Protein AF-A0AA36MSN9-F1 (afdb_monomer_lite)

Structure (mmCIF, N/CA/C/O backbone):
data_AF-A0AA36MSN9-F1
#
_entry.id   AF-A0AA36MSN9-F1
#
loop_
_atom_site.group_PDB
_atom_site.id
_atom_site.type_symbol
_atom_site.label_atom_id
_atom_site.label_alt_id
_atom_site.label_comp_id
_atom_site.label_asym_id
_atom_site.label_entity_id
_atom_site.label_seq_id
_atom_site.pdbx_PDB_ins_code
_atom_site.Cartn_x
_atom_site.Cartn_y
_atom_site.Cartn_z
_atom_site.occupancy
_atom_site.B_iso_or_equiv
_atom_site.auth_seq_id
_atom_site.auth_comp_id
_atom_site.auth_asym_id
_atom_site.auth_atom_id
_atom_site.pdbx_PDB_model_num
ATOM 1 N N . MET A 1 1 ? 29.406 5.775 -4.239 1.00 57.75 1 MET A N 1
ATOM 2 C CA . MET A 1 1 ? 29.238 4.643 -3.299 1.00 57.75 1 MET A CA 1
ATOM 3 C C . MET A 1 1 ? 28.782 5.112 -1.924 1.00 57.75 1 MET A C 1
ATOM 5 O O . MET A 1 1 ? 27.709 4.708 -1.509 1.00 57.75 1 MET A O 1
ATOM 9 N N . GLU A 1 2 ? 29.519 5.996 -1.244 1.00 62.19 2 GLU A N 1
ATOM 10 C CA . GLU A 1 2 ? 29.178 6.455 0.118 1.00 62.19 2 GLU A CA 1
ATOM 11 C C . GLU A 1 2 ? 27.791 7.121 0.215 1.00 62.19 2 GLU A C 1
ATOM 13 O O . GLU A 1 2 ? 26.987 6.751 1.064 1.00 62.19 2 GLU A O 1
ATOM 18 N N . SER A 1 3 ? 27.444 7.980 -0.752 1.00 67.38 3 SER A N 1
ATOM 19 C CA . SER A 1 3 ? 26.105 8.587 -0.844 1.00 67.38 3 SER A CA 1
ATOM 20 C C . SER A 1 3 ? 24.971 7.587 -1.107 1.00 67.38 3 SER A C 1
ATOM 22 O O . SER A 1 3 ? 23.831 7.900 -0.791 1.00 67.38 3 SER A O 1
ATOM 24 N N . LEU A 1 4 ? 25.253 6.417 -1.698 1.00 75.00 4 LEU A N 1
ATOM 25 C CA . LEU A 1 4 ? 24.230 5.393 -1.937 1.00 75.00 4 LEU A CA 1
ATOM 26 C C . LEU A 1 4 ? 24.057 4.501 -0.710 1.00 75.00 4 LEU A C 1
ATOM 28 O O . LEU A 1 4 ? 22.940 4.135 -0.383 1.00 75.00 4 LEU A O 1
ATOM 32 N N . ARG A 1 5 ? 25.145 4.210 0.012 1.00 76.19 5 ARG A N 1
ATOM 33 C CA . ARG A 1 5 ? 25.093 3.435 1.255 1.00 76.19 5 ARG A CA 1
ATOM 34 C C . ARG A 1 5 ? 24.200 4.097 2.310 1.00 76.19 5 ARG A C 1
ATOM 36 O O . ARG A 1 5 ? 23.504 3.393 3.022 1.00 76.19 5 ARG A O 1
ATOM 43 N N . GLY A 1 6 ? 24.195 5.430 2.378 1.00 75.50 6 GLY A N 1
ATOM 44 C CA . GLY A 1 6 ? 23.276 6.183 3.241 1.00 75.50 6 GLY A CA 1
ATOM 45 C C . GLY A 1 6 ? 21.842 6.306 2.712 1.00 75.50 6 GLY A C 1
ATOM 46 O O . GLY A 1 6 ? 20.983 6.771 3.448 1.00 75.50 6 GLY A O 1
ATOM 47 N N . ALA A 1 7 ? 21.590 5.926 1.456 1.00 80.62 7 ALA A N 1
ATOM 48 C CA . ALA A 1 7 ? 20.267 5.961 0.832 1.00 80.62 7 ALA A CA 1
ATOM 49 C C . ALA A 1 7 ? 19.591 4.582 0.785 1.00 80.62 7 ALA A C 1
ATOM 51 O O . ALA A 1 7 ? 18.411 4.509 0.467 1.00 80.62 7 ALA A O 1
ATOM 52 N N . LEU A 1 8 ? 20.323 3.494 1.053 1.00 87.19 8 LEU A N 1
ATOM 53 C CA . LEU A 1 8 ? 19.718 2.170 1.156 1.00 87.19 8 LEU A CA 1
ATOM 54 C C . LEU A 1 8 ? 18.874 2.081 2.436 1.00 87.19 8 LEU A C 1
ATOM 56 O O . LEU A 1 8 ? 19.304 2.586 3.480 1.00 87.19 8 LEU A O 1
ATOM 60 N N . PRO A 1 9 ? 17.710 1.417 2.377 1.00 87.31 9 PRO A N 1
ATOM 61 C CA . PRO A 1 9 ? 16.885 1.202 3.551 1.00 87.31 9 PRO A CA 1
ATOM 62 C C . PRO A 1 9 ? 17.582 0.281 4.559 1.00 87.31 9 PRO A C 1
ATOM 64 O O . PRO A 1 9 ? 18.539 -0.434 4.243 1.00 87.31 9 PRO A O 1
ATOM 67 N N . ALA A 1 10 ? 17.072 0.267 5.793 1.00 87.00 10 ALA A N 1
ATOM 68 C CA . ALA A 1 10 ? 17.507 -0.710 6.784 1.00 87.00 10 ALA A CA 1
ATOM 69 C C . ALA A 1 10 ? 17.280 -2.144 6.251 1.00 87.00 10 ALA A C 1
ATOM 71 O O . ALA A 1 10 ? 16.245 -2.388 5.625 1.00 87.00 10 ALA A O 1
ATOM 72 N N . PRO A 1 11 ? 18.179 -3.115 6.517 1.00 86.25 11 PRO A N 1
ATOM 73 C CA . PRO A 1 11 ? 18.106 -4.447 5.903 1.00 86.25 11 PRO A CA 1
ATOM 74 C C . PRO A 1 11 ? 16.780 -5.194 6.117 1.00 86.25 11 PRO A C 1
ATOM 76 O O . PRO A 1 11 ? 16.406 -6.038 5.311 1.00 86.25 11 PRO A O 1
ATOM 79 N N . GLN A 1 12 ? 16.063 -4.897 7.203 1.00 87.44 12 GLN A N 1
ATOM 80 C CA . GLN A 1 12 ? 14.794 -5.542 7.537 1.00 87.44 12 GLN A CA 1
ATOM 81 C C . GLN A 1 12 ? 13.569 -4.863 6.911 1.00 87.44 12 GLN A C 1
ATOM 83 O O . GLN A 1 12 ? 12.499 -5.461 6.943 1.00 87.44 12 GLN A O 1
ATOM 88 N N . LEU A 1 13 ? 13.692 -3.665 6.330 1.00 89.19 13 LEU A N 1
ATOM 89 C CA . LEU A 1 13 ? 12.540 -2.900 5.845 1.00 89.19 13 LEU A CA 1
ATOM 90 C C . LEU A 1 13 ? 11.855 -3.578 4.653 1.00 89.19 13 LEU A C 1
ATOM 92 O O . LEU A 1 13 ? 10.690 -3.953 4.732 1.00 89.19 13 LEU A O 1
ATOM 96 N N . GLN A 1 14 ? 12.578 -3.818 3.560 1.00 94.50 14 GLN A N 1
ATOM 97 C CA . GLN A 1 14 ? 11.973 -4.403 2.360 1.00 94.50 14 GLN A CA 1
ATOM 98 C C . GLN A 1 14 ? 11.431 -5.836 2.553 1.00 94.50 14 GLN A C 1
ATOM 100 O O . GLN A 1 14 ? 10.387 -6.139 1.977 1.00 94.50 14 GLN A O 1
ATOM 105 N N . PRO A 1 15 ? 12.033 -6.722 3.379 1.00 94.31 15 PRO A N 1
ATOM 106 C CA . PRO A 1 15 ? 11.388 -7.978 3.771 1.00 94.31 15 PRO A CA 1
ATOM 107 C C . PRO A 1 15 ? 10.029 -7.788 4.464 1.00 94.31 15 PRO A C 1
ATOM 109 O O . PRO A 1 15 ? 9.102 -8.551 4.193 1.00 94.31 15 PRO A O 1
ATOM 112 N N . ARG A 1 16 ? 9.887 -6.766 5.323 1.00 92.44 16 ARG A N 1
ATOM 113 C CA . ARG A 1 16 ? 8.611 -6.423 5.977 1.00 92.44 16 ARG A CA 1
ATOM 114 C C . ARG A 1 16 ? 7.588 -5.931 4.965 1.00 92.44 16 ARG A C 1
ATOM 116 O O . ARG A 1 16 ? 6.491 -6.479 4.911 1.00 92.44 16 ARG A O 1
ATOM 123 N N . LEU A 1 17 ? 7.980 -4.976 4.120 1.00 94.56 17 LEU A N 1
ATOM 124 C CA . LEU A 1 17 ? 7.138 -4.455 3.042 1.00 94.56 17 LEU A CA 1
ATOM 125 C C . LEU A 1 17 ? 6.687 -5.581 2.100 1.00 94.56 17 LEU A C 1
ATOM 127 O O . LEU A 1 17 ? 5.514 -5.672 1.756 1.00 94.56 17 LEU A O 1
ATOM 131 N N . LEU A 1 18 ? 7.578 -6.507 1.737 1.00 97.06 18 LEU A N 1
ATOM 132 C CA . LEU A 1 18 ? 7.228 -7.635 0.873 1.00 97.06 18 LEU A CA 1
ATOM 133 C C . LEU A 1 18 ? 6.185 -8.565 1.512 1.00 97.06 18 LEU A C 1
ATOM 135 O O . LEU A 1 18 ? 5.246 -8.986 0.836 1.00 97.06 18 LEU A O 1
ATOM 139 N N . ALA A 1 19 ? 6.323 -8.860 2.808 1.00 95.38 19 ALA A N 1
ATOM 140 C CA . ALA A 1 19 ? 5.336 -9.641 3.552 1.00 95.38 19 ALA A CA 1
ATOM 141 C C . ALA A 1 19 ? 3.987 -8.903 3.666 1.00 95.38 19 ALA A C 1
ATOM 143 O O . ALA A 1 19 ? 2.936 -9.518 3.494 1.00 95.38 19 ALA A O 1
ATOM 144 N N . MET A 1 20 ? 4.004 -7.582 3.880 1.00 94.12 20 MET A N 1
ATOM 145 C CA . MET A 1 20 ? 2.792 -6.751 3.873 1.00 94.12 20 MET A CA 1
ATOM 146 C C . MET A 1 20 ? 2.106 -6.758 2.507 1.00 94.12 20 MET A C 1
ATOM 148 O O . MET A 1 20 ? 0.888 -6.878 2.442 1.00 94.12 20 MET A O 1
ATOM 152 N N . LEU A 1 21 ? 2.864 -6.671 1.412 1.00 97.00 21 LEU A N 1
ATOM 153 C CA . LEU A 1 21 ? 2.313 -6.709 0.058 1.00 97.00 21 LEU A CA 1
ATOM 154 C C . LEU A 1 21 ? 1.693 -8.074 -0.268 1.00 97.00 21 LEU A C 1
ATOM 156 O O . LEU A 1 21 ? 0.639 -8.121 -0.898 1.00 97.00 21 LEU A O 1
ATOM 160 N N . GLN A 1 22 ? 2.301 -9.172 0.194 1.00 97.12 22 GLN A N 1
ATOM 161 C CA . GLN A 1 22 ? 1.712 -10.512 0.092 1.00 97.12 22 GLN A CA 1
ATOM 162 C C . GLN A 1 22 ? 0.393 -10.602 0.868 1.00 97.12 22 GLN A C 1
ATOM 164 O O . GLN A 1 22 ? -0.590 -11.123 0.344 1.00 97.12 22 GLN A O 1
ATOM 169 N N . TRP A 1 23 ? 0.365 -10.077 2.098 1.00 95.12 23 TRP A N 1
ATOM 170 C CA . TRP A 1 23 ? -0.846 -9.989 2.913 1.00 95.12 23 TRP A CA 1
ATOM 171 C C . TRP A 1 23 ? -1.937 -9.175 2.215 1.00 95.12 23 TRP A C 1
ATOM 173 O O . TRP A 1 23 ? -3.047 -9.667 2.034 1.00 95.12 23 TRP A O 1
ATOM 183 N N . LEU A 1 24 ? -1.616 -7.967 1.753 1.00 95.56 24 LEU A N 1
ATOM 184 C CA . LEU A 1 24 ? -2.546 -7.092 1.042 1.00 95.56 24 LEU A CA 1
ATOM 185 C C . LEU A 1 24 ? -3.103 -7.763 -0.220 1.00 95.56 24 LEU A C 1
ATOM 187 O O . LEU A 1 24 ? -4.321 -7.824 -0.364 1.00 95.56 24 LEU A O 1
ATOM 191 N N . ASP A 1 25 ? -2.258 -8.327 -1.092 1.00 96.69 25 ASP A N 1
ATOM 192 C CA . ASP A 1 25 ? -2.731 -9.029 -2.299 1.00 96.69 25 ASP A CA 1
ATOM 193 C C . ASP A 1 25 ? -3.653 -10.190 -1.925 1.00 96.69 25 ASP A C 1
ATOM 195 O O . ASP A 1 25 ? -4.753 -10.291 -2.466 1.00 96.69 25 ASP A O 1
ATOM 199 N N . HIS A 1 26 ? -3.276 -11.015 -0.943 1.00 96.06 26 HIS A N 1
ATOM 200 C CA . HIS A 1 26 ? -4.094 -12.145 -0.506 1.00 96.06 26 HIS A CA 1
ATOM 201 C C . HIS A 1 26 ? -5.476 -11.708 0.012 1.00 96.06 26 HIS A C 1
ATOM 203 O O . HIS A 1 26 ? -6.504 -12.219 -0.440 1.00 96.06 26 HIS A O 1
ATOM 209 N N . ARG A 1 27 ? -5.516 -10.737 0.934 1.00 95.56 27 ARG A N 1
ATOM 210 C CA . ARG A 1 27 ? -6.756 -10.291 1.588 1.00 95.56 27 ARG A CA 1
ATOM 211 C C . ARG A 1 27 ? -7.656 -9.503 0.640 1.00 95.56 27 ARG A C 1
ATOM 213 O O . ARG A 1 27 ? -8.853 -9.778 0.573 1.00 95.56 27 ARG A O 1
ATOM 220 N N . LEU A 1 28 ? -7.097 -8.560 -0.120 1.00 96.69 28 LEU A N 1
ATOM 221 C CA . LEU A 1 28 ? -7.874 -7.704 -1.018 1.00 96.69 28 LEU A CA 1
ATOM 222 C C . LEU A 1 28 ? -8.414 -8.491 -2.216 1.00 96.69 28 LEU A C 1
ATOM 224 O O . LEU A 1 28 ? -9.595 -8.368 -2.539 1.00 96.69 28 LEU A O 1
ATOM 228 N N . THR A 1 29 ? -7.609 -9.359 -2.840 1.00 95.44 29 THR A N 1
ATOM 229 C CA . THR A 1 29 ? -8.107 -10.192 -3.951 1.00 95.44 29 THR A CA 1
ATOM 230 C C . THR A 1 29 ? -9.150 -11.203 -3.479 1.00 95.44 29 THR A C 1
ATOM 232 O O . THR A 1 29 ? -10.176 -11.365 -4.144 1.00 95.44 29 THR A O 1
ATOM 235 N N . GLY A 1 30 ? -8.949 -11.822 -2.309 1.00 96.50 30 GLY A N 1
ATOM 236 C CA . GLY A 1 30 ? -9.923 -12.724 -1.690 1.00 96.50 30 GLY A CA 1
ATOM 237 C C . GLY A 1 30 ? -11.253 -12.035 -1.378 1.00 96.50 30 GLY A C 1
ATOM 238 O O . GLY A 1 30 ? -12.317 -12.621 -1.575 1.00 96.50 30 GLY A O 1
ATOM 239 N N . ALA A 1 31 ? -11.202 -10.764 -0.978 1.00 97.12 31 ALA A N 1
ATOM 240 C CA . ALA A 1 31 ? -12.376 -9.930 -0.769 1.00 97.12 31 ALA A CA 1
ATOM 241 C C . ALA A 1 31 ? -12.908 -9.281 -2.054 1.00 97.12 31 ALA A C 1
ATOM 243 O O . ALA A 1 31 ? -13.874 -8.535 -1.980 1.00 97.12 31 ALA A O 1
ATOM 244 N N . GLN A 1 32 ? -12.341 -9.538 -3.237 1.00 96.88 32 GLN A N 1
ATOM 245 C CA . GLN A 1 32 ? -12.732 -8.870 -4.488 1.00 96.88 32 GLN A CA 1
ATOM 246 C C . GLN A 1 32 ? -12.693 -7.335 -4.371 1.00 96.88 32 GLN A C 1
ATOM 248 O O . GLN A 1 32 ? -13.645 -6.652 -4.748 1.00 96.88 32 GLN A O 1
ATOM 253 N N . VAL A 1 33 ? -11.632 -6.811 -3.767 1.00 97.12 33 VAL A N 1
ATOM 254 C CA . VAL A 1 33 ? -11.318 -5.384 -3.707 1.00 97.12 33 VAL A CA 1
ATOM 255 C C . VAL A 1 33 ? -10.365 -5.059 -4.850 1.00 97.12 33 VAL A C 1
ATOM 257 O O . VAL A 1 33 ? -9.340 -5.725 -5.021 1.00 97.12 33 VAL A O 1
ATOM 260 N N . THR A 1 34 ? -10.701 -4.047 -5.650 1.00 96.00 34 THR A N 1
ATOM 261 C CA . THR A 1 34 ? -9.872 -3.665 -6.799 1.00 96.00 34 THR A CA 1
ATOM 262 C C . THR A 1 34 ? -8.800 -2.669 -6.374 1.00 96.00 34 THR A C 1
ATOM 264 O O . THR A 1 34 ? -9.108 -1.558 -5.946 1.00 96.00 34 THR A O 1
ATOM 267 N N . TYR A 1 35 ? -7.536 -3.049 -6.550 1.00 97.94 35 TYR A N 1
ATOM 268 C CA . TYR A 1 35 ? -6.380 -2.201 -6.269 1.00 97.94 35 TYR A CA 1
ATOM 269 C C . TYR A 1 35 ? -5.258 -2.450 -7.287 1.00 97.94 35 TYR A C 1
ATOM 271 O O . TYR A 1 35 ? -5.264 -3.466 -7.992 1.00 97.94 35 TYR A O 1
ATOM 279 N N . TRP A 1 36 ? -4.294 -1.536 -7.377 1.00 98.50 36 TRP A N 1
ATOM 280 C CA . TRP A 1 36 ? -3.070 -1.714 -8.165 1.00 98.50 36 TRP A CA 1
ATOM 281 C C . TRP A 1 36 ? -1.887 -0.997 -7.522 1.00 98.50 36 TRP A C 1
ATOM 283 O O . TRP A 1 36 ? -2.069 -0.023 -6.797 1.00 98.50 36 TRP A O 1
ATOM 293 N N . VAL A 1 37 ? -0.667 -1.470 -7.783 1.00 98.50 37 VAL A N 1
ATOM 294 C CA . VAL A 1 37 ? 0.540 -0.753 -7.341 1.00 98.50 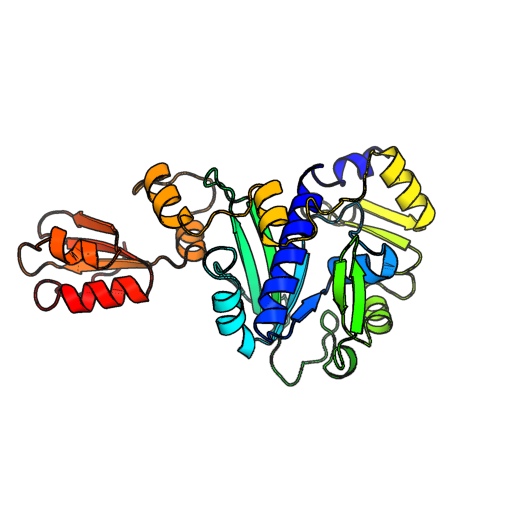37 VAL A CA 1
ATOM 295 C C . VAL A 1 37 ? 0.760 0.494 -8.201 1.00 98.50 37 VAL A C 1
ATOM 297 O O . VAL A 1 37 ? 0.514 0.470 -9.414 1.00 98.50 37 VAL A O 1
ATOM 300 N N . THR A 1 38 ? 1.247 1.572 -7.590 1.00 97.50 38 THR A N 1
ATOM 301 C CA . THR A 1 38 ? 1.523 2.853 -8.263 1.00 97.50 38 THR A CA 1
ATOM 302 C C . THR A 1 38 ? 2.909 3.389 -7.882 1.00 97.50 38 THR A C 1
ATOM 304 O O . THR A 1 38 ? 3.700 2.666 -7.276 1.00 97.50 38 THR A O 1
ATOM 307 N N . GLY A 1 39 ? 3.258 4.602 -8.317 1.00 94.44 39 GLY A N 1
ATOM 308 C CA . GLY A 1 39 ? 4.462 5.304 -7.855 1.00 94.44 39 GLY A CA 1
ATOM 309 C C . GLY A 1 39 ? 5.776 4.516 -7.989 1.00 94.44 39 GLY A C 1
ATOM 310 O O . GLY A 1 39 ? 6.052 3.889 -9.024 1.00 94.44 39 GLY A O 1
ATOM 311 N N . GLY A 1 40 ? 6.594 4.559 -6.929 1.00 95.19 40 GLY A N 1
ATOM 312 C CA . GLY A 1 40 ? 7.884 3.860 -6.856 1.00 95.19 40 GLY A CA 1
ATOM 313 C C . GLY A 1 40 ? 7.726 2.341 -6.912 1.00 95.19 40 GLY A C 1
ATOM 314 O O . GLY A 1 40 ? 8.469 1.657 -7.625 1.00 95.19 40 GLY A O 1
ATOM 315 N N . THR A 1 41 ? 6.655 1.828 -6.303 1.00 98.00 41 THR A N 1
ATOM 316 C CA . THR A 1 41 ? 6.328 0.396 -6.292 1.00 98.00 41 THR A CA 1
ATOM 317 C C . THR A 1 41 ? 6.042 -0.140 -7.702 1.00 98.00 41 THR A C 1
ATOM 319 O O . THR A 1 41 ? 6.570 -1.186 -8.095 1.00 98.00 41 THR A O 1
ATOM 322 N N . LEU A 1 42 ? 5.269 0.587 -8.520 1.00 98.50 42 LEU A N 1
ATOM 323 C CA . LEU A 1 42 ? 5.001 0.225 -9.921 1.00 98.50 42 LEU A CA 1
ATOM 324 C C . LEU A 1 42 ? 6.267 0.289 -10.784 1.00 98.50 42 LEU A C 1
ATOM 326 O O . LEU A 1 42 ? 6.508 -0.594 -11.617 1.00 98.50 42 LEU A O 1
ATOM 330 N N . LEU A 1 43 ? 7.087 1.324 -10.583 1.00 97.88 43 LEU A N 1
ATOM 331 C CA . LEU A 1 43 ? 8.385 1.452 -11.242 1.00 97.88 43 LEU A CA 1
ATOM 332 C C . LEU A 1 43 ? 9.291 0.258 -10.903 1.00 97.88 43 LEU A C 1
ATOM 334 O O . LEU A 1 43 ? 9.921 -0.315 -11.797 1.00 97.88 43 LEU A O 1
ATOM 338 N N . GLY A 1 44 ? 9.322 -0.139 -9.630 1.00 98.00 44 GLY A N 1
ATOM 339 C CA . GLY A 1 44 ? 9.979 -1.343 -9.138 1.00 98.00 44 GLY A CA 1
ATOM 340 C C . GLY A 1 44 ? 9.511 -2.601 -9.870 1.00 98.00 44 GLY A C 1
ATOM 341 O O . GLY A 1 44 ? 10.318 -3.293 -10.504 1.00 98.00 44 GLY A O 1
ATOM 342 N N . ALA A 1 45 ? 8.200 -2.850 -9.869 1.00 98.38 45 ALA A N 1
ATOM 343 C CA . ALA A 1 45 ? 7.589 -4.012 -10.513 1.00 98.38 45 ALA A CA 1
ATOM 344 C C . ALA A 1 45 ? 8.020 -4.165 -11.981 1.00 98.38 45 ALA A C 1
ATOM 346 O O . ALA A 1 45 ? 8.435 -5.243 -12.411 1.00 98.38 45 ALA A O 1
ATOM 347 N N . LEU A 1 46 ? 7.971 -3.080 -12.762 1.00 98.25 46 LEU A N 1
ATOM 348 C CA . LEU A 1 46 ? 8.261 -3.146 -14.196 1.00 98.25 46 LEU A CA 1
ATOM 349 C C . LEU A 1 46 ? 9.751 -3.117 -14.547 1.00 98.25 46 LEU A C 1
ATOM 351 O O . LEU A 1 46 ? 10.131 -3.692 -15.571 1.00 98.25 46 LEU A O 1
ATOM 355 N N . ARG A 1 47 ? 10.592 -2.456 -13.745 1.00 97.69 47 ARG A N 1
ATOM 356 C CA . ARG A 1 47 ? 12.024 -2.289 -14.048 1.00 97.69 47 ARG A CA 1
ATOM 357 C C . ARG A 1 47 ? 12.909 -3.312 -13.351 1.00 97.69 47 ARG A C 1
ATOM 359 O O . ARG A 1 47 ? 13.804 -3.871 -13.976 1.00 97.69 47 ARG A O 1
ATOM 366 N N . HIS A 1 48 ? 12.666 -3.543 -12.067 1.00 97.44 48 HIS A N 1
ATOM 367 C CA . HIS A 1 48 ? 13.506 -4.377 -11.204 1.00 97.44 48 HIS A CA 1
ATOM 368 C C . HIS A 1 48 ? 12.911 -5.763 -10.963 1.00 97.44 48 HIS A C 1
ATOM 370 O O . HIS A 1 48 ? 13.617 -6.647 -10.486 1.00 97.44 48 HIS A O 1
ATOM 376 N N . ARG A 1 49 ? 11.633 -5.969 -11.324 1.00 97.88 49 ARG A N 1
ATOM 377 C CA . ARG A 1 49 ? 10.844 -7.151 -10.934 1.00 97.88 49 ARG A CA 1
ATOM 378 C C . ARG A 1 49 ? 10.808 -7.308 -9.411 1.00 97.88 49 ARG A C 1
ATOM 380 O O . ARG A 1 49 ? 10.924 -8.419 -8.902 1.00 97.88 49 ARG A O 1
ATOM 387 N N . GLY A 1 50 ? 10.700 -6.192 -8.694 1.00 97.81 50 GLY A N 1
ATOM 388 C CA . GLY A 1 50 ? 10.828 -6.081 -7.240 1.00 97.81 50 GLY A CA 1
ATOM 389 C C . GLY A 1 50 ? 11.055 -4.626 -6.828 1.00 97.81 50 GLY A C 1
ATOM 390 O O . GLY A 1 50 ? 10.863 -3.733 -7.648 1.00 97.81 50 GLY A O 1
ATOM 391 N N . PHE A 1 51 ? 11.488 -4.366 -5.600 1.00 97.62 51 PHE A N 1
ATOM 392 C CA . PHE A 1 51 ? 11.776 -3.007 -5.143 1.00 97.62 51 PHE A CA 1
ATOM 393 C C . PHE A 1 51 ? 12.872 -2.326 -5.964 1.00 97.62 51 PHE A C 1
ATOM 395 O O . PHE A 1 51 ? 13.816 -2.958 -6.457 1.00 97.62 51 PHE A O 1
ATOM 402 N N . VAL A 1 52 ? 12.792 -0.997 -6.039 1.00 95.94 52 VAL A N 1
ATOM 403 C CA . VAL A 1 52 ? 13.989 -0.202 -6.300 1.00 95.94 52 VAL A CA 1
ATOM 404 C C . VAL A 1 52 ? 14.929 -0.381 -5.089 1.00 95.94 52 VAL A C 1
ATOM 406 O O . VAL A 1 52 ? 14.476 -0.319 -3.954 1.00 95.94 52 VAL A O 1
ATOM 409 N N . PRO A 1 53 ? 16.244 -0.597 -5.253 1.00 95.25 53 PRO A N 1
ATOM 410 C CA . PRO A 1 53 ? 17.125 -0.851 -4.111 1.00 95.25 53 PRO A CA 1
ATOM 411 C C . PRO A 1 53 ? 17.133 0.211 -3.001 1.00 95.25 53 PRO A C 1
ATOM 413 O O . PRO A 1 53 ? 17.526 -0.093 -1.883 1.00 95.25 53 PRO A O 1
ATOM 416 N N . HIS A 1 54 ? 16.742 1.451 -3.307 1.00 91.94 54 HIS A N 1
ATOM 417 C CA . HIS A 1 54 ? 16.626 2.538 -2.331 1.00 91.94 54 HIS A CA 1
ATOM 418 C C . HIS A 1 54 ? 15.174 2.861 -1.926 1.00 91.94 54 HIS A C 1
ATOM 420 O O . HIS A 1 54 ? 14.977 3.845 -1.226 1.00 91.94 54 HIS A O 1
ATOM 426 N N . ASP A 1 55 ? 14.184 2.083 -2.384 1.00 92.62 55 ASP A N 1
ATOM 427 C CA . ASP A 1 55 ? 12.772 2.249 -1.998 1.00 92.62 55 ASP A CA 1
ATOM 428 C C . ASP A 1 55 ? 12.585 1.892 -0.523 1.00 92.62 55 ASP A C 1
ATOM 430 O O . ASP A 1 55 ? 13.124 0.874 -0.060 1.00 92.62 55 ASP A O 1
ATOM 434 N N . ASP A 1 56 ? 11.808 2.706 0.186 1.00 89.88 56 ASP A N 1
ATOM 435 C CA . ASP A 1 56 ? 11.539 2.577 1.618 1.00 89.88 56 ASP A CA 1
ATOM 436 C C . ASP A 1 56 ? 10.046 2.474 1.977 1.00 89.88 56 ASP A C 1
ATOM 438 O O . ASP A 1 56 ? 9.719 2.340 3.155 1.00 89.88 56 ASP A O 1
ATOM 442 N N . ASP A 1 57 ? 9.149 2.450 0.991 1.00 90.38 57 ASP A N 1
ATOM 443 C CA . ASP A 1 57 ? 7.701 2.379 1.183 1.00 90.38 57 ASP A CA 1
ATOM 444 C C . ASP A 1 57 ? 6.990 1.495 0.134 1.00 90.38 57 ASP A C 1
ATOM 446 O O . ASP A 1 57 ? 7.605 0.769 -0.657 1.00 90.38 57 ASP A O 1
ATOM 450 N N . LEU A 1 58 ? 5.657 1.476 0.211 1.00 95.19 58 LEU A N 1
ATOM 451 C CA . LEU A 1 58 ? 4.766 0.845 -0.754 1.00 95.19 58 LEU A CA 1
ATOM 452 C C . LEU A 1 58 ? 3.641 1.811 -1.106 1.00 95.19 58 LEU A C 1
ATOM 454 O O . LEU A 1 58 ? 2.978 2.322 -0.205 1.00 95.19 58 LEU A O 1
ATOM 458 N N . ASP A 1 59 ? 3.371 1.950 -2.400 1.00 96.12 59 ASP A N 1
ATOM 459 C CA . ASP A 1 59 ? 2.314 2.797 -2.943 1.00 96.12 59 ASP A CA 1
ATOM 460 C C . ASP A 1 59 ? 1.256 1.958 -3.665 1.00 96.12 59 ASP A C 1
ATOM 462 O O . ASP A 1 59 ? 1.553 1.226 -4.621 1.00 96.12 59 ASP A O 1
ATOM 466 N N . LEU A 1 60 ? -0.004 2.126 -3.274 1.00 97.50 60 LEU A N 1
ATOM 467 C CA . LEU A 1 60 ? -1.158 1.497 -3.909 1.00 97.50 60 LEU A CA 1
ATOM 468 C C . LEU A 1 60 ? -2.202 2.541 -4.309 1.00 97.50 60 LEU A C 1
ATOM 470 O O . LEU A 1 60 ? -2.412 3.538 -3.630 1.00 97.50 60 LEU A O 1
ATOM 474 N N . GLU A 1 61 ? -2.937 2.271 -5.376 1.00 97.75 61 GLU A N 1
ATOM 475 C CA . GLU A 1 61 ? -4.213 2.923 -5.653 1.00 97.75 61 GLU A CA 1
ATOM 476 C C . GLU A 1 61 ? -5.355 1.944 -5.375 1.00 97.75 61 GLU A C 1
ATOM 478 O O . GLU A 1 61 ? -5.270 0.753 -5.689 1.00 97.75 61 GLU A O 1
ATOM 483 N N . LEU A 1 62 ? -6.432 2.464 -4.793 1.00 96.25 62 LEU A N 1
ATOM 484 C CA . LEU A 1 62 ? -7.638 1.730 -4.421 1.00 96.25 62 LEU A CA 1
ATOM 485 C C . LEU A 1 62 ? -8.857 2.500 -4.931 1.00 96.25 62 LEU A C 1
ATOM 487 O O . LEU A 1 62 ? -8.873 3.730 -4.878 1.00 96.25 62 LEU A O 1
ATOM 491 N N . LEU A 1 63 ? -9.909 1.809 -5.374 1.00 96.75 63 LEU A N 1
ATOM 492 C CA . LEU A 1 63 ? -11.187 2.485 -5.599 1.00 96.75 63 LEU A CA 1
ATOM 493 C C . LEU A 1 63 ? -11.742 3.013 -4.268 1.00 96.75 63 LEU A C 1
ATOM 495 O O . LEU A 1 63 ? -11.827 2.273 -3.291 1.00 96.75 63 LEU A O 1
ATOM 499 N N . ALA A 1 64 ? -12.136 4.287 -4.228 1.00 94.31 64 ALA A N 1
ATOM 500 C CA . ALA A 1 64 ? -12.605 4.933 -2.998 1.00 94.31 64 ALA A CA 1
ATOM 501 C C . ALA A 1 64 ? -13.823 4.212 -2.385 1.00 94.31 64 ALA A C 1
ATOM 503 O O . ALA A 1 64 ? -13.919 4.073 -1.167 1.00 94.31 64 ALA A O 1
ATOM 504 N N . GLU A 1 65 ? -14.715 3.694 -3.235 1.00 94.75 65 GLU A N 1
ATOM 505 C CA . GLU A 1 65 ? -15.891 2.911 -2.831 1.00 94.75 65 GLU A CA 1
ATOM 506 C C . GLU A 1 65 ? -15.543 1.569 -2.163 1.00 94.75 65 GLU A C 1
ATOM 508 O O . GLU A 1 65 ? -16.324 1.067 -1.356 1.00 94.75 65 GLU A O 1
ATOM 513 N N . ASP A 1 66 ? -14.360 1.013 -2.447 1.00 95.69 66 ASP A N 1
ATOM 514 C CA . ASP A 1 66 ? -13.895 -0.262 -1.899 1.00 95.69 66 ASP A CA 1
ATOM 515 C C . ASP A 1 66 ? -13.154 -0.098 -0.559 1.00 95.69 66 ASP A C 1
ATOM 517 O O . ASP A 1 66 ? -12.843 -1.103 0.082 1.00 95.69 66 ASP A O 1
ATOM 521 N N . LEU A 1 67 ? -12.883 1.129 -0.089 1.00 92.50 67 LEU A N 1
ATOM 522 C CA . LEU A 1 67 ? -12.156 1.358 1.168 1.00 92.50 67 LEU A CA 1
ATOM 523 C C . LEU A 1 67 ? -12.780 0.632 2.376 1.00 92.50 67 LEU A C 1
ATOM 525 O O . LEU A 1 67 ? -12.038 -0.076 3.060 1.00 92.50 67 LEU A O 1
ATOM 529 N N . PRO A 1 68 ? -14.104 0.702 2.632 1.00 90.62 68 PRO A N 1
ATOM 530 C CA . PRO A 1 68 ? -14.699 -0.017 3.761 1.00 90.62 68 PRO A CA 1
ATOM 531 C C . PRO A 1 68 ? -14.494 -1.535 3.662 1.00 90.62 68 PRO A C 1
ATOM 533 O O . PRO A 1 68 ? -14.193 -2.199 4.652 1.00 90.62 68 PRO A O 1
ATOM 536 N N . LYS A 1 69 ? -14.591 -2.078 2.444 1.00 93.75 69 LYS A N 1
ATOM 537 C CA . LYS A 1 69 ? -14.395 -3.501 2.154 1.00 93.75 69 LYS A CA 1
ATOM 538 C C . LYS A 1 69 ? -12.933 -3.916 2.322 1.00 93.75 69 LYS A C 1
ATOM 540 O O . LYS A 1 69 ? -12.656 -5.004 2.818 1.00 93.75 69 LYS A O 1
ATOM 545 N N . ALA A 1 70 ? -11.996 -3.044 1.950 1.00 93.75 70 ALA A N 1
ATOM 546 C CA . ALA A 1 70 ? -10.569 -3.235 2.178 1.00 93.75 70 ALA A CA 1
ATOM 547 C C . ALA A 1 70 ? -10.253 -3.286 3.679 1.00 93.75 70 ALA A C 1
ATOM 549 O O . ALA A 1 70 ? -9.573 -4.207 4.127 1.00 93.75 70 ALA A O 1
ATOM 550 N N . GLN A 1 71 ? -10.796 -2.352 4.465 1.00 87.88 71 GLN A N 1
ATOM 551 C CA . GLN A 1 71 ? -10.625 -2.337 5.920 1.00 87.88 71 GLN A CA 1
ATOM 552 C C . GLN A 1 71 ? -11.189 -3.605 6.571 1.00 87.88 71 GLN A C 1
ATOM 554 O O . GLN A 1 71 ? -10.517 -4.217 7.398 1.00 87.88 71 GLN A O 1
ATOM 559 N N . GLU A 1 72 ? -12.384 -4.041 6.165 1.00 87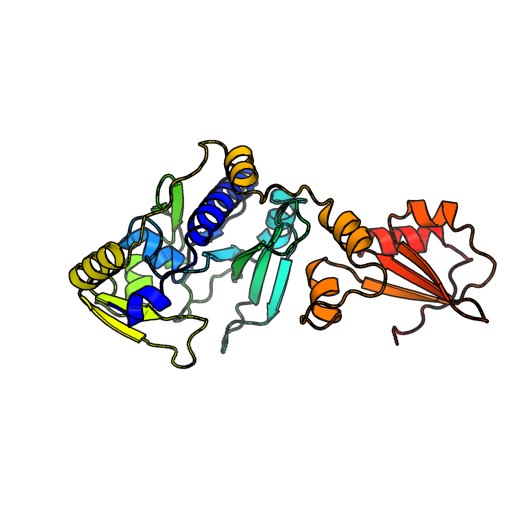.75 72 GLU A N 1
ATOM 560 C CA . GLU A 1 72 ? -12.977 -5.297 6.639 1.00 87.75 72 GLU A CA 1
ATOM 561 C C . GLU A 1 72 ? -12.101 -6.509 6.283 1.00 87.75 72 GLU A C 1
ATOM 563 O O . GLU A 1 72 ? -11.831 -7.359 7.134 1.00 87.75 72 GLU A O 1
ATOM 568 N N . ALA A 1 73 ? -11.608 -6.571 5.044 1.00 91.25 73 ALA A N 1
ATOM 569 C CA . ALA A 1 73 ? -10.778 -7.669 4.562 1.00 91.25 73 ALA A CA 1
ATOM 570 C C . ALA A 1 73 ? -9.439 -7.766 5.303 1.00 91.25 73 ALA A C 1
ATOM 572 O O . ALA A 1 73 ? -9.001 -8.872 5.636 1.00 91.25 73 ALA A O 1
ATOM 573 N N . LEU A 1 74 ? -8.790 -6.631 5.565 1.00 88.38 74 LEU A N 1
ATOM 574 C CA . LEU A 1 74 ? -7.545 -6.562 6.332 1.00 88.38 74 LEU A CA 1
ATOM 575 C C . LEU A 1 74 ? -7.791 -6.885 7.812 1.00 88.38 74 LEU A C 1
ATOM 577 O O . LEU A 1 74 ? -6.992 -7.576 8.447 1.00 88.38 74 LEU A O 1
ATOM 581 N N . GLY A 1 75 ? -8.955 -6.500 8.335 1.00 80.31 75 GLY A N 1
ATOM 582 C CA . GLY A 1 75 ? -9.357 -6.781 9.705 1.00 80.31 75 GLY A CA 1
ATOM 583 C C . GLY A 1 75 ? -8.367 -6.194 10.709 1.00 80.31 75 GLY A C 1
ATOM 584 O O . GLY A 1 75 ? -7.697 -5.200 10.452 1.00 80.31 75 GLY A O 1
ATOM 585 N N . ALA A 1 76 ? -8.226 -6.835 11.864 1.00 68.62 76 ALA A N 1
ATOM 586 C CA . ALA A 1 76 ? -7.340 -6.381 12.937 1.00 68.62 76 ALA A CA 1
ATOM 587 C C . ALA A 1 76 ? -5.893 -6.046 12.501 1.00 68.62 76 ALA A C 1
ATOM 589 O O . ALA A 1 76 ? -5.227 -5.234 13.140 1.00 68.62 76 ALA A O 1
ATOM 590 N N . VAL A 1 77 ? -5.421 -6.656 11.411 1.00 70.50 77 VAL A N 1
ATOM 591 C CA . VAL A 1 77 ? -4.099 -6.451 10.824 1.00 70.50 77 VAL A CA 1
ATOM 592 C C . VAL A 1 77 ? -4.236 -5.583 9.572 1.00 70.50 77 VAL A C 1
ATOM 594 O O . VAL A 1 77 ? -4.560 -6.071 8.492 1.00 70.50 77 VAL A O 1
ATOM 597 N N . GLY A 1 78 ? -3.969 -4.284 9.701 1.00 64.19 78 GLY A N 1
ATOM 598 C CA . GLY A 1 78 ? -4.020 -3.358 8.567 1.00 64.19 78 GLY A CA 1
ATOM 599 C C . GLY A 1 78 ? -5.344 -2.612 8.374 1.00 64.19 78 GLY A C 1
ATOM 600 O O . GLY A 1 78 ? -5.394 -1.770 7.487 1.00 64.19 78 GLY A O 1
ATOM 601 N N . ALA A 1 79 ? -6.395 -2.833 9.182 1.00 61.34 79 ALA A N 1
ATOM 602 C CA . ALA A 1 79 ? -7.627 -2.023 9.093 1.00 61.34 79 ALA A CA 1
ATOM 603 C C . ALA A 1 79 ? -7.448 -0.561 9.519 1.00 61.34 79 ALA A C 1
ATOM 605 O O . ALA A 1 79 ? -8.261 0.286 9.133 1.00 61.34 79 ALA A O 1
ATOM 606 N N . SER A 1 80 ? -6.423 -0.261 10.326 1.00 65.12 80 SER A N 1
ATOM 607 C CA . SER A 1 80 ? -6.110 1.107 10.733 1.00 65.12 80 SER A CA 1
ATOM 608 C C . SER A 1 80 ? -5.774 1.931 9.497 1.00 65.12 80 SER A C 1
ATOM 610 O O . SER A 1 80 ? -4.709 1.766 8.901 1.00 65.12 80 SER A O 1
ATOM 612 N N . TRP A 1 81 ? -6.713 2.799 9.133 1.00 71.06 81 TRP A N 1
ATOM 613 C CA . TRP A 1 81 ? -6.625 3.757 8.044 1.00 71.06 81 TRP A CA 1
ATOM 614 C C . TRP A 1 81 ? -6.452 5.157 8.621 1.00 71.06 81 TRP A C 1
ATOM 616 O O . TRP A 1 81 ? -7.215 5.547 9.504 1.00 71.06 81 TRP A O 1
ATOM 626 N N . ARG A 1 82 ? -5.515 5.941 8.084 1.00 69.88 82 ARG A N 1
ATOM 627 C CA . ARG A 1 82 ? -5.464 7.391 8.329 1.00 69.88 82 ARG A CA 1
ATOM 628 C C . ARG A 1 82 ? -5.504 8.141 7.016 1.00 69.88 82 ARG A C 1
ATOM 630 O O . ARG A 1 82 ? -4.616 7.947 6.192 1.00 69.88 82 ARG A O 1
ATOM 637 N N . GLY A 1 83 ? -6.481 9.029 6.860 1.00 73.44 83 GLY A N 1
ATOM 638 C CA . GLY A 1 83 ? -6.488 10.009 5.779 1.00 73.44 83 GLY A CA 1
ATOM 639 C C . GLY A 1 83 ? -5.436 11.090 6.028 1.00 73.44 83 GLY A C 1
ATOM 640 O O . GLY A 1 83 ? -5.350 11.641 7.118 1.00 73.44 83 GLY A O 1
ATOM 641 N N . LEU A 1 84 ? -4.640 11.401 5.014 1.00 76.19 84 LEU A N 1
ATOM 642 C CA . LEU A 1 84 ? -3.568 12.402 5.044 1.00 76.19 84 LEU A CA 1
ATOM 643 C C . LEU A 1 84 ? -3.914 13.636 4.194 1.00 76.19 84 LEU A C 1
ATOM 645 O O . LEU A 1 84 ? -3.036 14.396 3.785 1.00 76.19 84 LEU A O 1
ATOM 649 N N . GLY A 1 85 ? -5.203 13.831 3.911 1.00 83.06 85 GLY A N 1
ATOM 650 C CA . GLY A 1 85 ? -5.700 14.876 3.023 1.00 83.06 85 GLY A CA 1
ATOM 651 C C . GLY A 1 85 ? -5.665 14.453 1.556 1.00 83.06 85 GLY A C 1
ATOM 652 O O . GLY A 1 85 ? -5.877 13.287 1.231 1.00 83.06 85 GLY A O 1
ATOM 653 N N . CYS A 1 86 ? -5.441 15.417 0.665 1.00 88.25 86 CYS A N 1
ATOM 654 C CA . CYS A 1 86 ? -5.392 15.183 -0.777 1.00 88.25 86 CYS A CA 1
ATOM 655 C C . CYS A 1 86 ? -3.967 15.321 -1.309 1.00 88.25 86 CYS A C 1
ATOM 657 O O . CYS A 1 86 ? -3.193 16.163 -0.840 1.00 88.25 86 CYS A O 1
ATOM 659 N N . TRP A 1 87 ? -3.638 14.540 -2.337 1.00 85.69 87 TRP A N 1
ATOM 660 C CA . TRP A 1 87 ? -2.399 14.718 -3.076 1.00 85.69 87 TRP A CA 1
ATOM 661 C C . TRP A 1 87 ? -2.328 16.133 -3.657 1.00 85.69 87 TRP A C 1
ATOM 663 O O . TRP A 1 87 ? -3.308 16.658 -4.193 1.00 85.69 87 TRP A O 1
ATOM 673 N N . THR A 1 88 ? -1.162 16.765 -3.524 1.00 85.25 88 THR A N 1
ATOM 674 C CA . THR A 1 88 ? -0.998 18.208 -3.741 1.00 85.25 88 THR A CA 1
ATOM 675 C C . THR A 1 88 ? -1.486 18.632 -5.126 1.00 85.25 88 THR A C 1
ATOM 677 O O . THR A 1 88 ? -0.997 18.145 -6.141 1.00 85.25 88 THR A O 1
ATOM 680 N N . GLY A 1 89 ? -2.423 19.584 -5.161 1.00 86.00 89 GLY A N 1
ATOM 681 C CA . GLY A 1 89 ? -2.982 20.115 -6.408 1.00 86.00 89 GLY A CA 1
ATOM 682 C C . GLY A 1 89 ? -4.042 19.225 -7.064 1.00 86.00 89 GLY A C 1
ATOM 683 O O . GLY A 1 89 ? -4.403 19.478 -8.211 1.00 86.00 89 GLY A O 1
ATOM 684 N N . THR A 1 90 ? -4.543 18.207 -6.360 1.00 89.19 90 THR A N 1
ATOM 685 C CA . THR A 1 90 ? -5.565 17.274 -6.854 1.00 89.19 90 THR A CA 1
ATOM 686 C C . THR A 1 90 ? -6.635 17.013 -5.789 1.00 89.19 90 THR A C 1
ATOM 688 O O . THR A 1 90 ? -6.456 17.368 -4.627 1.00 89.19 90 THR A O 1
ATOM 691 N N . GLU A 1 91 ? -7.727 16.357 -6.183 1.00 90.56 91 GLU A N 1
ATOM 692 C CA . GLU A 1 91 ? -8.780 15.866 -5.275 1.00 90.56 91 GLU A CA 1
ATOM 693 C C . GLU A 1 91 ? -8.565 14.396 -4.869 1.00 90.56 91 GLU A C 1
ATOM 695 O O . GLU A 1 91 ? -9.426 13.782 -4.247 1.00 90.56 91 GLU A O 1
ATOM 700 N N . VAL A 1 92 ? -7.420 13.801 -5.224 1.00 92.56 92 VAL A N 1
ATOM 701 C CA . VAL A 1 92 ? -7.122 12.404 -4.892 1.00 92.56 92 VAL A CA 1
ATOM 702 C C . VAL A 1 92 ? -6.805 12.308 -3.408 1.00 92.56 92 VAL A C 1
ATOM 704 O O . VAL A 1 92 ? -5.750 12.770 -2.968 1.00 92.56 92 VAL A O 1
ATOM 707 N N . ALA A 1 93 ? -7.711 11.708 -2.638 1.00 90.25 93 ALA A N 1
ATOM 708 C CA . ALA A 1 93 ? -7.492 11.469 -1.221 1.00 90.25 93 ALA A CA 1
ATOM 709 C C . ALA A 1 93 ? -6.343 10.470 -1.016 1.00 90.25 93 ALA A C 1
ATOM 711 O O . ALA A 1 93 ? -6.256 9.447 -1.694 1.00 90.25 93 ALA A O 1
ATOM 712 N N . MET A 1 94 ? -5.464 10.777 -0.071 1.00 88.38 94 MET A N 1
ATOM 713 C CA . MET A 1 94 ? -4.318 9.959 0.308 1.00 88.38 94 MET A CA 1
ATOM 714 C C . MET A 1 94 ? -4.505 9.473 1.738 1.00 88.38 94 MET A C 1
ATOM 716 O O . MET A 1 94 ? -5.073 10.177 2.574 1.00 88.38 94 MET A O 1
ATOM 720 N N . GLY A 1 95 ? -3.986 8.297 2.043 1.00 86.00 95 GLY A N 1
ATOM 721 C CA . GLY A 1 95 ? -3.886 7.820 3.408 1.00 86.00 95 GLY A CA 1
ATOM 722 C C . GLY A 1 95 ? -3.033 6.574 3.520 1.00 86.00 95 GLY A C 1
ATOM 723 O O . GLY A 1 95 ? -2.323 6.225 2.583 1.00 86.00 95 GLY A O 1
ATOM 724 N N . ARG A 1 96 ? -3.071 5.923 4.681 1.00 84.69 96 ARG A N 1
ATOM 725 C CA . ARG A 1 96 ? -2.193 4.789 4.992 1.00 84.69 96 ARG A CA 1
ATOM 726 C C . ARG A 1 96 ? -2.922 3.643 5.653 1.00 84.69 96 ARG A C 1
ATOM 728 O O . ARG A 1 96 ? -3.701 3.888 6.570 1.00 84.69 96 ARG A O 1
ATOM 735 N N . PHE A 1 97 ? -2.581 2.416 5.260 1.00 85.75 97 PHE A N 1
ATOM 736 C CA . PHE A 1 97 ? -2.819 1.229 6.084 1.00 85.75 97 PHE A CA 1
ATOM 737 C C . PHE A 1 97 ? -1.617 0.970 6.988 1.00 85.75 97 PHE A C 1
ATOM 739 O O . PHE A 1 97 ? -0.479 0.956 6.515 1.00 85.75 97 PHE A O 1
ATOM 746 N N . PHE A 1 98 ? -1.866 0.744 8.277 1.00 79.12 98 PHE A N 1
ATOM 747 C CA . PHE A 1 98 ? -0.814 0.556 9.279 1.00 79.12 98 PHE A CA 1
ATOM 748 C C . PHE A 1 98 ? -0.669 -0.888 9.740 1.00 79.12 98 PHE A C 1
ATOM 750 O O . PHE A 1 98 ? -1.651 -1.549 10.078 1.00 79.12 98 PHE A O 1
ATOM 757 N N . PHE A 1 99 ? 0.581 -1.335 9.840 1.00 79.50 99 PHE A N 1
ATOM 758 C CA . PHE A 1 99 ? 0.950 -2.653 10.334 1.00 79.50 99 PHE A CA 1
ATOM 759 C C . PHE A 1 99 ? 1.776 -2.526 11.611 1.00 79.50 99 PHE A C 1
ATOM 761 O O . PHE A 1 99 ? 2.671 -1.683 11.731 1.00 79.50 99 PHE A O 1
ATOM 768 N N . TRP A 1 100 ? 1.478 -3.393 12.573 1.00 71.31 100 TRP A N 1
ATOM 769 C CA . TRP A 1 100 ? 1.982 -3.270 13.933 1.00 71.31 100 TRP A CA 1
ATOM 770 C C . TRP A 1 100 ? 2.761 -4.499 14.362 1.00 71.31 100 TRP A C 1
ATOM 772 O O . TRP A 1 100 ? 2.382 -5.632 14.061 1.00 71.31 100 TRP A O 1
ATOM 782 N N . GLY A 1 101 ? 3.840 -4.251 15.102 1.00 68.19 101 GLY A N 1
ATOM 783 C CA . GLY A 1 101 ? 4.631 -5.305 15.712 1.00 68.19 101 GLY A CA 1
ATOM 784 C C . GLY A 1 101 ? 3.947 -5.922 16.928 1.00 68.19 101 GLY A C 1
ATOM 785 O O . GLY A 1 101 ? 3.211 -5.254 17.658 1.00 68.19 101 GLY A O 1
ATOM 786 N N . GLY A 1 102 ? 4.223 -7.202 17.196 1.00 60.91 102 GLY A N 1
ATOM 787 C CA . GLY A 1 102 ? 3.786 -7.866 18.434 1.00 60.91 102 GLY A CA 1
ATOM 788 C C . GLY A 1 102 ? 4.360 -7.234 19.715 1.00 60.91 102 GLY A C 1
ATOM 789 O O . GLY A 1 102 ? 3.834 -7.459 20.805 1.00 60.91 102 GLY A O 1
ATOM 790 N N . ASP A 1 103 ? 5.404 -6.412 19.590 1.00 60.09 103 ASP A N 1
ATOM 791 C CA . ASP A 1 103 ? 6.002 -5.602 20.657 1.00 60.09 103 ASP A CA 1
ATOM 792 C C . ASP A 1 103 ? 5.248 -4.284 20.930 1.00 60.09 103 ASP A C 1
ATOM 794 O O . ASP A 1 103 ? 5.682 -3.489 21.765 1.00 60.09 103 ASP A O 1
ATOM 798 N N . GLY A 1 104 ? 4.125 -4.045 20.241 1.00 53.53 104 GLY A N 1
ATOM 799 C CA . GLY A 1 104 ? 3.295 -2.854 20.413 1.00 53.53 104 GLY A CA 1
ATOM 800 C C . GLY A 1 104 ? 3.886 -1.587 19.796 1.00 53.53 104 GLY A C 1
ATOM 801 O O . GLY A 1 104 ? 3.370 -0.499 20.044 1.00 53.53 104 GLY A O 1
ATOM 802 N N . ARG A 1 105 ? 4.960 -1.687 19.002 1.00 55.69 105 ARG A N 1
ATOM 803 C CA . ARG A 1 105 ? 5.533 -0.536 18.296 1.00 55.69 105 ARG A CA 1
ATOM 804 C C . ARG A 1 105 ? 4.936 -0.409 16.900 1.00 55.69 105 ARG A C 1
ATOM 806 O O . ARG A 1 105 ? 4.647 -1.408 16.234 1.00 55.69 105 ARG A O 1
ATOM 813 N N . PHE A 1 106 ? 4.768 0.844 16.462 1.00 58.50 106 PHE A N 1
ATOM 814 C CA . PHE A 1 106 ? 4.555 1.142 15.048 1.00 58.50 106 PHE A CA 1
ATOM 815 C C . PHE A 1 106 ? 5.667 0.468 14.270 1.00 58.50 106 PHE A C 1
ATOM 817 O O . PHE A 1 106 ? 6.839 0.614 14.631 1.00 58.50 106 PHE A O 1
ATOM 824 N N . SER A 1 107 ? 5.290 -0.257 13.227 1.00 68.56 107 SER A N 1
ATOM 825 C CA . SER A 1 107 ? 6.288 -0.832 12.363 1.00 68.56 107 SER A CA 1
ATOM 826 C C . SER A 1 107 ? 6.316 -0.149 11.016 1.00 68.56 107 SER A C 1
ATOM 828 O O . SER A 1 107 ? 7.271 0.564 10.768 1.00 68.56 107 SER A O 1
ATOM 830 N N . GLU A 1 108 ? 5.324 -0.391 10.163 1.00 81.75 108 GLU A N 1
ATOM 831 C CA . GLU A 1 108 ? 5.362 0.034 8.765 1.00 81.75 108 GLU A CA 1
ATOM 832 C C . GLU A 1 108 ? 3.963 0.424 8.282 1.00 81.75 108 GLU A C 1
ATOM 834 O O . GLU A 1 108 ? 2.943 0.048 8.872 1.00 81.75 108 GLU A O 1
ATOM 839 N N . SER A 1 109 ? 3.910 1.143 7.166 1.00 85.69 109 SER A N 1
ATOM 840 C CA . SER A 1 109 ? 2.664 1.525 6.509 1.00 85.69 109 SER A CA 1
ATOM 841 C C . SER A 1 109 ? 2.725 1.323 5.004 1.00 85.69 109 SER A C 1
ATOM 843 O O . SER A 1 109 ? 3.804 1.290 4.422 1.00 85.69 109 SER A O 1
ATOM 845 N N . VAL A 1 110 ? 1.553 1.237 4.385 1.00 90.44 110 VAL A N 1
ATOM 846 C CA . VAL A 1 110 ? 1.394 1.304 2.930 1.00 90.44 110 VAL A CA 1
ATOM 847 C C . VAL A 1 110 ? 0.621 2.563 2.588 1.00 90.44 110 VAL A C 1
ATOM 849 O O . VAL A 1 110 ? -0.468 2.762 3.133 1.00 90.44 110 VAL A O 1
ATOM 852 N N . ASP A 1 111 ? 1.187 3.395 1.720 1.00 91.31 111 ASP A N 1
ATOM 853 C CA . ASP A 1 111 ? 0.533 4.579 1.179 1.00 91.31 111 ASP A CA 1
ATOM 854 C C . ASP A 1 111 ? -0.540 4.152 0.169 1.00 91.31 111 ASP A C 1
ATOM 856 O O . ASP A 1 111 ? -0.327 3.302 -0.699 1.00 91.31 111 ASP A O 1
ATOM 860 N N . VAL A 1 112 ? -1.739 4.710 0.321 1.00 94.19 112 VAL A N 1
ATOM 861 C CA . VAL A 1 112 ? -2.898 4.402 -0.516 1.00 94.19 112 VAL A CA 1
ATOM 862 C C . VAL A 1 112 ? -3.507 5.689 -1.040 1.00 94.19 112 VAL A C 1
ATOM 864 O O . VAL A 1 112 ? -3.833 6.609 -0.287 1.00 94.19 112 VAL A O 1
ATOM 867 N N . PHE A 1 113 ? -3.732 5.708 -2.345 1.00 95.50 113 PHE A N 1
ATOM 868 C CA . PHE A 1 113 ? -4.399 6.784 -3.058 1.00 95.50 113 PHE A CA 1
ATOM 869 C C . PHE A 1 113 ? -5.793 6.322 -3.478 1.00 95.50 113 PHE A C 1
ATOM 871 O O . PHE A 1 113 ? -5.949 5.355 -4.227 1.00 95.50 113 PHE A O 1
ATOM 878 N N . LEU A 1 114 ? -6.822 7.001 -2.977 1.00 95.62 114 LEU A N 1
ATOM 879 C CA . LEU A 1 114 ? -8.214 6.663 -3.246 1.00 95.62 114 LEU A CA 1
ATOM 880 C C . LEU A 1 114 ? -8.662 7.290 -4.561 1.00 95.62 114 LEU A C 1
ATOM 882 O O . LEU A 1 114 ? -8.533 8.495 -4.783 1.00 95.62 114 LEU A O 1
ATOM 886 N N . ARG A 1 115 ? -9.206 6.458 -5.443 1.00 96.00 115 ARG A N 1
ATOM 887 C CA . ARG A 1 115 ? -9.578 6.831 -6.804 1.00 96.00 115 ARG A CA 1
ATOM 888 C C . ARG A 1 115 ? -11.084 6.691 -6.983 1.00 96.00 115 ARG A C 1
ATOM 890 O O . ARG A 1 115 ? -11.646 5.615 -6.793 1.00 96.00 115 ARG A O 1
ATOM 897 N N . GLU A 1 116 ? -11.738 7.787 -7.343 1.00 94.62 116 GLU A N 1
ATOM 898 C CA . GLU A 1 116 ? -13.168 7.807 -7.654 1.00 94.62 116 GLU A CA 1
ATOM 899 C C . GLU A 1 116 ? -13.400 7.512 -9.137 1.00 94.62 116 GLU A C 1
ATOM 901 O O . GLU A 1 116 ? -12.607 7.918 -9.990 1.00 94.62 116 GLU A O 1
ATOM 906 N N . ARG A 1 117 ? -14.487 6.799 -9.452 1.00 92.50 117 ARG A N 1
ATOM 907 C CA . ARG A 1 117 ? -14.904 6.569 -10.840 1.00 92.50 117 ARG A CA 1
ATOM 908 C C . ARG A 1 117 ? -15.781 7.726 -11.346 1.00 92.50 117 ARG A C 1
ATOM 910 O O . ARG A 1 117 ? -16.678 8.153 -10.621 1.00 92.50 117 ARG A O 1
ATOM 917 N N . PRO A 1 118 ? -15.613 8.162 -12.609 1.00 91.81 118 PRO A N 1
ATOM 918 C CA . PRO A 1 118 ? -14.587 7.717 -13.561 1.00 91.81 118 PRO A CA 1
ATOM 919 C C . PRO A 1 118 ? -13.184 8.206 -13.169 1.00 91.81 118 PRO A C 1
ATOM 921 O O . PRO A 1 118 ? -13.040 9.317 -12.660 1.00 91.81 118 PRO A O 1
ATOM 924 N N . LEU A 1 119 ? -12.145 7.398 -13.428 1.00 94.12 119 LEU A N 1
ATOM 925 C CA . LEU A 1 119 ? -10.789 7.728 -12.960 1.00 94.12 119 LEU A CA 1
ATOM 926 C C . LEU A 1 119 ? -10.244 8.972 -13.677 1.00 94.12 119 LEU A C 1
ATOM 928 O O . LEU A 1 119 ? -9.888 8.918 -14.859 1.00 94.12 119 LEU A O 1
ATOM 932 N N . ALA A 1 120 ? -10.138 10.087 -12.949 1.00 86.94 120 ALA A N 1
ATOM 933 C CA . ALA A 1 120 ? -9.620 11.344 -13.482 1.00 86.94 120 ALA A CA 1
ATOM 934 C C . ALA A 1 120 ? -8.185 11.174 -14.006 1.00 86.94 120 ALA A C 1
ATOM 936 O O . ALA A 1 120 ? -7.290 10.758 -13.265 1.00 86.94 120 ALA A O 1
ATOM 937 N N . ALA A 1 121 ? -7.954 11.517 -15.274 1.00 85.31 121 ALA A N 1
ATOM 938 C CA . ALA A 1 121 ? -6.627 11.478 -15.879 1.00 85.31 121 ALA A CA 1
ATOM 939 C C . ALA A 1 121 ? -5.770 12.631 -15.336 1.00 85.31 121 ALA A C 1
ATOM 941 O O . ALA A 1 121 ? -6.011 13.794 -15.664 1.00 85.31 121 ALA A O 1
ATOM 942 N N . LEU A 1 122 ? -4.769 12.307 -14.519 1.00 91.31 122 LEU A N 1
ATOM 943 C CA . LEU A 1 122 ? -3.866 13.279 -13.905 1.00 91.31 122 LEU A CA 1
ATOM 944 C C . LEU A 1 122 ? -2.412 12.973 -14.307 1.00 91.31 122 LEU A C 1
ATOM 946 O O . LEU A 1 122 ? -2.110 11.868 -14.770 1.00 91.31 122 LEU A O 1
ATOM 950 N N . PRO A 1 123 ? -1.479 13.931 -14.180 1.00 90.25 123 PRO A N 1
ATOM 951 C CA . PRO A 1 123 ? -0.077 13.663 -14.490 1.00 90.25 123 PRO A CA 1
ATOM 952 C C . PRO A 1 123 ? 0.498 12.514 -13.643 1.00 90.25 123 PRO A C 1
ATOM 954 O O . PRO A 1 123 ? 1.148 11.628 -14.197 1.00 90.25 123 PRO A O 1
ATOM 957 N N . GLU A 1 124 ? 0.187 12.494 -12.346 1.00 91.12 124 GLU A N 1
ATOM 958 C CA . GLU A 1 124 ? 0.670 11.532 -11.346 1.00 91.12 124 GLU A CA 1
ATOM 959 C C . GLU A 1 124 ? -0.235 10.309 -11.157 1.00 91.12 124 GLU A C 1
ATOM 961 O O . GLU A 1 124 ? 0.166 9.377 -10.471 1.00 91.12 124 GLU A O 1
ATOM 966 N N . PHE A 1 125 ? -1.421 10.277 -11.775 1.00 95.00 125 PHE A N 1
ATOM 967 C CA . PHE A 1 125 ? -2.355 9.156 -11.645 1.00 95.00 125 PHE A CA 1
ATOM 968 C C . PHE A 1 125 ? -2.852 8.671 -13.014 1.00 95.00 125 PHE A C 1
ATOM 970 O O . PHE A 1 125 ? -3.214 9.491 -13.867 1.00 95.00 125 PHE A O 1
ATOM 977 N N . PRO A 1 126 ? -2.896 7.352 -13.259 1.00 95.19 126 PRO A N 1
ATOM 978 C CA . PRO A 1 126 ? -3.342 6.804 -14.532 1.00 95.19 126 PRO A CA 1
ATOM 979 C C . PRO A 1 126 ? -4.839 7.066 -14.762 1.00 95.19 126 PRO A C 1
ATOM 981 O O . PRO A 1 126 ? -5.641 7.119 -13.821 1.00 95.19 126 PRO A O 1
ATOM 984 N N . SER A 1 127 ? -5.219 7.230 -16.032 1.00 94.75 127 SER A N 1
ATOM 985 C CA . SER A 1 127 ? -6.630 7.272 -16.433 1.00 94.75 127 SER A CA 1
ATOM 986 C C . SER A 1 127 ? -7.276 5.886 -16.362 1.00 94.75 127 SER A C 1
ATOM 988 O O . SER A 1 127 ? -6.594 4.866 -16.280 1.00 94.75 127 SER A O 1
ATOM 990 N N . GLU A 1 128 ? -8.603 5.826 -16.468 1.00 95.88 128 GLU A N 1
ATOM 991 C CA . GLU A 1 128 ? -9.336 4.554 -16.431 1.00 95.88 128 GLU A CA 1
ATOM 992 C C . GLU A 1 128 ? -8.898 3.572 -17.530 1.00 95.88 128 GLU A C 1
ATOM 994 O O . GLU A 1 128 ? -8.737 2.384 -17.265 1.00 95.88 128 GLU A O 1
ATOM 999 N N . GLU A 1 129 ? -8.622 4.078 -18.734 1.00 95.06 129 GLU A N 1
ATOM 1000 C CA . GLU A 1 129 ? -8.105 3.297 -19.870 1.00 95.06 129 GLU A CA 1
ATOM 1001 C C . GLU A 1 129 ? -6.652 2.841 -19.676 1.00 95.06 129 GLU A C 1
ATOM 1003 O O . GLU A 1 129 ? -6.210 1.863 -20.276 1.00 95.06 129 GLU A O 1
ATOM 1008 N N . GLU A 1 130 ? -5.874 3.569 -18.870 1.00 95.81 130 GLU A N 1
ATOM 1009 C CA . GLU A 1 130 ? -4.507 3.180 -18.531 1.00 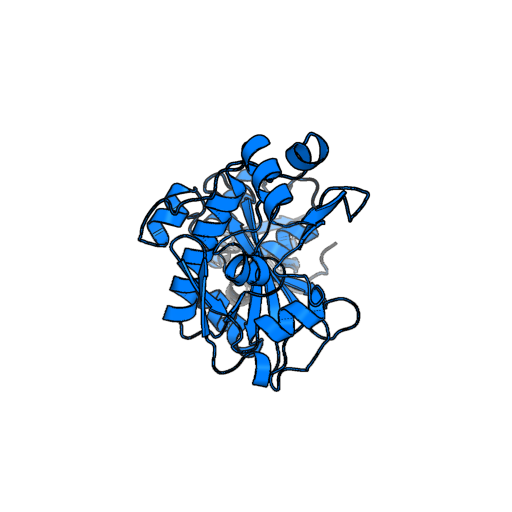95.81 130 GLU A CA 1
ATOM 1010 C C . GLU A 1 130 ? -4.481 2.138 -17.411 1.00 95.81 130 GLU A C 1
ATOM 1012 O O . GLU A 1 130 ? -3.552 1.330 -17.373 1.00 95.81 130 GLU A O 1
ATOM 1017 N N . VAL A 1 131 ? -5.487 2.128 -16.530 1.00 97.62 131 VAL A N 1
ATOM 1018 C CA . VAL A 1 131 ? -5.635 1.141 -15.453 1.00 97.62 131 VAL A CA 1
ATOM 1019 C C . VAL A 1 131 ? -6.237 -0.163 -15.965 1.00 97.62 131 VAL A C 1
ATOM 1021 O O . VAL A 1 131 ? -5.660 -1.226 -15.729 1.00 97.62 131 VAL A O 1
ATOM 1024 N N . PHE A 1 132 ? -7.383 -0.097 -16.649 1.00 96.88 132 PHE A N 1
ATOM 1025 C CA . PHE A 1 132 ? -8.205 -1.268 -16.943 1.00 96.88 132 PHE A CA 1
ATOM 1026 C C . PHE A 1 132 ? -8.110 -1.753 -18.404 1.00 96.88 132 PHE A C 1
ATOM 1028 O O . PHE A 1 132 ? -8.109 -0.939 -19.325 1.00 96.88 132 PHE A O 1
ATOM 1035 N N . PRO A 1 133 ? -8.146 -3.083 -18.641 1.00 97.44 133 PRO A N 1
ATOM 1036 C CA . PRO A 1 133 ? -8.177 -4.144 -17.632 1.00 97.44 133 PRO A CA 1
ATOM 1037 C C . PRO A 1 133 ? -6.835 -4.252 -16.900 1.00 97.44 133 PRO A C 1
ATOM 1039 O O . PRO A 1 133 ? -5.786 -4.099 -17.514 1.00 97.44 133 PRO A O 1
ATOM 1042 N N . LEU A 1 134 ? -6.859 -4.551 -15.600 1.00 97.50 134 LEU A N 1
ATOM 1043 C CA . LEU A 1 134 ? -5.620 -4.722 -14.843 1.00 97.50 134 LEU A CA 1
ATOM 1044 C C . LEU A 1 134 ? -4.774 -5.856 -15.433 1.00 97.50 134 LEU A C 1
ATOM 1046 O O . LEU A 1 134 ? -5.279 -6.929 -15.771 1.00 97.50 134 LEU A O 1
ATOM 1050 N N . ALA A 1 135 ? -3.470 -5.616 -15.518 1.00 97.56 135 ALA A N 1
ATOM 1051 C CA . ALA A 1 135 ? -2.477 -6.640 -15.799 1.00 97.56 135 ALA A CA 1
ATOM 1052 C C . ALA A 1 135 ? -1.827 -7.107 -14.487 1.00 97.56 135 ALA A C 1
ATOM 1054 O O . ALA A 1 135 ? -2.089 -6.564 -13.413 1.00 97.56 135 ALA A O 1
ATOM 1055 N N . ARG A 1 136 ? -0.953 -8.116 -14.564 1.00 97.69 136 ARG A N 1
ATOM 1056 C CA . ARG A 1 136 ? -0.090 -8.498 -13.441 1.00 97.69 136 ARG A CA 1
ATOM 1057 C C . ARG A 1 136 ? 1.377 -8.465 -13.842 1.00 97.69 136 ARG A C 1
ATOM 1059 O O . ARG A 1 136 ? 1.729 -8.891 -14.942 1.00 97.69 136 ARG A O 1
ATOM 1066 N N . ALA A 1 137 ? 2.225 -7.988 -12.939 1.00 98.25 137 ALA A N 1
ATOM 1067 C CA . ALA A 1 137 ? 3.677 -7.967 -13.097 1.00 98.25 137 ALA A CA 1
ATOM 1068 C C . ALA A 1 137 ? 4.357 -8.756 -11.973 1.00 98.25 137 ALA A C 1
ATOM 1070 O O . ALA A 1 137 ? 3.779 -8.948 -10.905 1.00 98.25 137 ALA A O 1
ATOM 1071 N N . ALA A 1 138 ? 5.576 -9.233 -12.223 1.00 98.31 138 ALA A N 1
ATOM 1072 C CA . ALA A 1 138 ? 6.384 -9.884 -11.197 1.00 98.31 138 ALA A CA 1
ATOM 1073 C C . ALA A 1 138 ? 6.936 -8.843 -10.211 1.00 98.31 138 ALA A C 1
ATOM 1075 O O . ALA A 1 138 ? 7.448 -7.805 -10.631 1.00 98.31 138 ALA A O 1
ATOM 1076 N N . PHE A 1 139 ? 6.871 -9.151 -8.920 1.00 98.25 139 PHE A N 1
ATOM 1077 C CA . PHE A 1 139 ? 7.444 -8.350 -7.843 1.00 98.25 139 PHE A CA 1
ATOM 1078 C C . PHE A 1 139 ? 8.056 -9.292 -6.802 1.00 98.25 139 PHE A C 1
ATOM 1080 O O . PHE A 1 139 ? 7.358 -9.864 -5.970 1.00 98.25 139 PHE A O 1
ATOM 1087 N N . HIS A 1 140 ? 9.365 -9.517 -6.885 1.00 97.19 140 HIS A N 1
ATOM 1088 C CA . HIS A 1 140 ? 10.058 -10.606 -6.195 1.00 97.19 140 HIS A CA 1
ATOM 1089 C C . HIS A 1 140 ? 9.375 -11.959 -6.451 1.00 97.1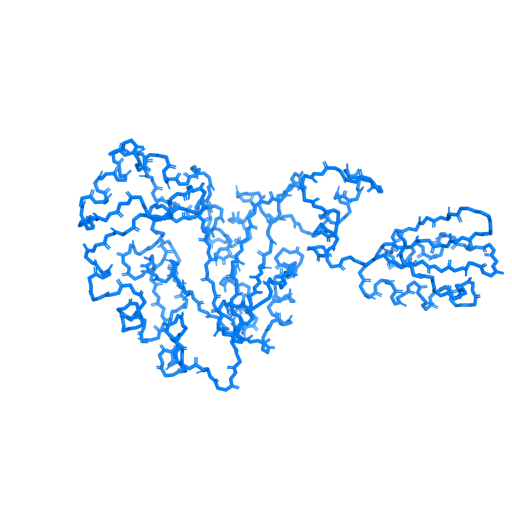9 140 HIS A C 1
ATOM 1091 O O . HIS A 1 140 ? 9.253 -12.378 -7.602 1.00 97.19 140 HIS A O 1
ATOM 1097 N N . GLN A 1 141 ? 8.949 -12.653 -5.394 1.00 96.81 141 GLN A N 1
ATOM 1098 C CA . GLN A 1 141 ? 8.229 -13.925 -5.488 1.00 96.81 141 GLN A CA 1
ATOM 1099 C C . GLN A 1 141 ? 6.712 -13.735 -5.671 1.00 96.81 141 GLN A C 1
ATOM 1101 O O . GLN A 1 141 ? 5.986 -14.717 -5.793 1.00 96.81 141 GLN A O 1
ATOM 1106 N N . LEU A 1 142 ? 6.230 -12.489 -5.708 1.00 97.38 142 LEU A N 1
ATOM 1107 C CA . LEU A 1 142 ? 4.829 -12.153 -5.920 1.00 97.38 142 LEU A CA 1
ATOM 1108 C C . LEU A 1 142 ? 4.538 -11.855 -7.392 1.00 97.38 142 LEU A C 1
ATOM 1110 O O . LEU A 1 142 ? 5.403 -11.504 -8.198 1.00 97.38 142 LEU A O 1
ATOM 1114 N N . SER A 1 143 ? 3.257 -11.940 -7.719 1.00 97.25 143 SER A N 1
ATOM 1115 C CA . SER A 1 143 ? 2.669 -11.312 -8.892 1.00 97.25 143 SER A CA 1
ATOM 1116 C C . SER A 1 143 ? 1.724 -10.244 -8.366 1.00 97.25 143 SER A C 1
ATOM 1118 O O . SER A 1 143 ? 0.952 -10.577 -7.482 1.00 97.25 143 SER A O 1
ATOM 1120 N N . VAL A 1 144 ? 1.767 -9.004 -8.848 1.00 97.81 144 VAL A N 1
ATOM 1121 C CA . VAL A 1 144 ? 0.953 -7.896 -8.304 1.00 97.81 144 VAL A CA 1
ATOM 1122 C C . VAL A 1 144 ? 0.136 -7.205 -9.395 1.00 97.81 144 VAL A C 1
ATOM 1124 O O . VAL A 1 144 ? 0.594 -7.163 -10.544 1.00 97.81 144 VAL A O 1
ATOM 1127 N N . PRO A 1 145 ? -1.066 -6.685 -9.079 1.00 98.44 145 PRO A N 1
ATOM 1128 C CA . PRO A 1 145 ? -1.887 -5.952 -10.037 1.00 98.44 145 PRO A CA 1
ATOM 1129 C C . PRO A 1 145 ? -1.227 -4.630 -10.445 1.00 98.44 145 PRO A C 1
ATOM 1131 O O . PRO A 1 145 ? -0.807 -3.843 -9.598 1.00 98.44 145 PRO A O 1
ATOM 1134 N N . VAL A 1 146 ? -1.153 -4.385 -11.754 1.00 98.62 146 VAL A N 1
ATOM 1135 C CA . VAL A 1 146 ? -0.592 -3.166 -12.357 1.00 98.62 146 VAL A CA 1
ATOM 1136 C C . VAL A 1 146 ? -1.532 -2.612 -13.437 1.00 98.62 146 VAL A C 1
ATOM 1138 O O . VAL A 1 146 ? -2.239 -3.395 -14.083 1.00 98.62 146 VAL A O 1
ATOM 1141 N N . PRO A 1 147 ? -1.504 -1.296 -13.712 1.00 98.12 147 PRO A N 1
ATOM 1142 C CA . PRO A 1 147 ? -2.201 -0.707 -14.859 1.00 98.12 147 PRO A CA 1
ATOM 1143 C C . PRO A 1 147 ? -1.784 -1.364 -16.192 1.00 98.12 147 PRO A C 1
ATOM 1145 O O . PRO A 1 147 ? -0.588 -1.566 -16.430 1.00 98.12 147 PRO A O 1
ATOM 1148 N N . CYS A 1 148 ? -2.710 -1.662 -17.115 1.00 97.88 148 CYS A N 1
ATOM 1149 C CA . CYS A 1 148 ? -2.331 -2.192 -18.441 1.00 97.88 148 CYS A CA 1
ATOM 1150 C C . CYS A 1 148 ? -1.486 -1.209 -19.265 1.00 97.88 148 CYS A C 1
ATOM 1152 O O . CYS A 1 148 ? -0.620 -1.614 -20.043 1.00 97.88 148 CYS A O 1
ATOM 1154 N N . GLY A 1 149 ? -1.709 0.090 -19.070 1.00 97.00 149 GLY A N 1
ATOM 1155 C CA . GLY A 1 149 ? -0.963 1.191 -19.672 1.00 97.00 149 GLY A CA 1
ATOM 1156 C C . GLY A 1 149 ? 0.311 1.579 -18.916 1.00 97.00 149 GLY A C 1
ATOM 1157 O O . GLY A 1 149 ? 0.906 2.608 -19.240 1.00 97.00 149 GLY A O 1
ATOM 1158 N N . ALA A 1 150 ? 0.760 0.788 -17.933 1.00 96.94 150 ALA A N 1
ATOM 1159 C CA . ALA A 1 150 ? 1.786 1.194 -16.969 1.00 96.94 150 ALA A CA 1
ATOM 1160 C C . ALA A 1 150 ? 3.091 1.726 -17.589 1.00 96.94 150 ALA A C 1
ATOM 1162 O O . ALA A 1 150 ? 3.656 2.682 -17.074 1.00 96.94 150 ALA A O 1
ATOM 1163 N N . ARG A 1 151 ? 3.569 1.195 -18.725 1.00 96.44 151 ARG A N 1
ATOM 1164 C CA . ARG A 1 151 ? 4.801 1.715 -19.366 1.00 96.44 151 ARG A CA 1
ATOM 1165 C C . ARG A 1 151 ? 4.645 3.152 -19.869 1.00 96.44 151 ARG A C 1
ATOM 1167 O O . ARG A 1 151 ? 5.576 3.942 -19.742 1.00 96.44 151 ARG A O 1
ATOM 1174 N N . ARG A 1 152 ? 3.483 3.478 -20.446 1.00 94.94 152 ARG A N 1
ATOM 1175 C CA . ARG A 1 152 ? 3.160 4.831 -20.924 1.00 94.94 152 ARG A CA 1
ATOM 1176 C C . ARG A 1 152 ? 2.963 5.777 -19.744 1.00 94.94 152 ARG A C 1
ATOM 1178 O O . ARG A 1 152 ? 3.446 6.904 -19.784 1.00 94.94 152 ARG A O 1
ATOM 1185 N N . PHE A 1 153 ? 2.296 5.294 -18.700 1.00 95.88 153 PHE A N 1
ATOM 1186 C CA . PHE A 1 153 ? 2.125 6.030 -17.455 1.00 95.88 153 PHE A CA 1
ATOM 1187 C C . PHE A 1 153 ? 3.479 6.363 -16.804 1.00 95.88 153 PHE A C 1
ATOM 1189 O O . PHE A 1 153 ? 3.765 7.531 -16.567 1.00 95.88 153 PHE A O 1
ATOM 1196 N N . LEU A 1 154 ? 4.378 5.385 -16.647 1.00 96.06 154 LEU A N 1
ATOM 1197 C CA . LEU A 1 154 ? 5.719 5.619 -16.099 1.00 96.06 154 LEU A CA 1
ATOM 1198 C C . LEU A 1 154 ? 6.550 6.589 -16.950 1.00 96.06 154 LEU A C 1
ATOM 1200 O O . LEU A 1 154 ? 7.254 7.423 -16.388 1.00 96.06 154 LEU A O 1
ATOM 1204 N N . ALA A 1 155 ? 6.448 6.536 -18.283 1.00 95.31 155 ALA A N 1
ATOM 1205 C CA . ALA A 1 155 ? 7.113 7.511 -19.151 1.00 95.31 155 ALA A CA 1
ATOM 1206 C C . ALA A 1 155 ? 6.596 8.942 -18.925 1.00 95.31 155 ALA A C 1
ATOM 1208 O O . ALA A 1 155 ? 7.382 9.887 -18.936 1.00 95.31 155 ALA A O 1
ATOM 1209 N N . ARG A 1 156 ? 5.296 9.109 -18.641 1.00 94.06 156 ARG A N 1
ATOM 1210 C CA . ARG A 1 156 ? 4.719 10.406 -18.258 1.00 94.06 156 ARG A CA 1
ATOM 1211 C C . ARG A 1 156 ? 5.250 10.895 -16.906 1.00 94.06 156 ARG A C 1
ATOM 1213 O O . ARG A 1 156 ? 5.574 12.073 -16.795 1.00 94.06 156 ARG A O 1
ATOM 1220 N N . CYS A 1 157 ? 5.360 10.018 -15.909 1.00 91.81 157 CYS A N 1
ATOM 1221 C CA . CYS A 1 157 ? 5.779 10.399 -14.554 1.00 91.81 157 CYS A CA 1
ATOM 1222 C C . CYS A 1 157 ? 7.294 10.621 -14.421 1.00 91.81 157 CYS A C 1
ATOM 1224 O O . CYS A 1 157 ? 7.734 11.562 -13.763 1.00 91.81 157 CYS A O 1
ATOM 1226 N N . TYR A 1 158 ? 8.099 9.758 -15.042 1.00 91.38 158 TYR A N 1
ATOM 1227 C CA . TYR A 1 158 ? 9.549 9.680 -14.824 1.00 91.38 158 TYR A CA 1
ATOM 1228 C C . TYR A 1 158 ? 10.380 10.037 -16.069 1.00 91.38 158 TYR A C 1
ATOM 1230 O O . TYR A 1 158 ? 11.608 10.107 -15.986 1.00 91.38 158 TYR A O 1
ATOM 1238 N N . GLY A 1 159 ? 9.728 10.312 -17.203 1.00 92.38 159 GLY A N 1
ATOM 1239 C CA . GLY A 1 159 ? 10.362 10.566 -18.497 1.00 92.38 159 GLY A CA 1
ATOM 1240 C C . GLY A 1 159 ? 10.662 9.284 -19.279 1.00 92.38 159 GLY A C 1
ATOM 1241 O O . GLY A 1 159 ? 10.665 8.185 -18.730 1.00 92.38 159 GLY A O 1
ATOM 1242 N N . ASP A 1 160 ? 10.954 9.418 -20.574 1.00 94.50 160 ASP A N 1
ATOM 1243 C CA . ASP A 1 160 ? 11.135 8.276 -21.488 1.00 94.50 160 ASP A CA 1
ATOM 1244 C C . ASP A 1 160 ? 12.301 7.346 -21.106 1.00 94.50 160 ASP A C 1
ATOM 1246 O O . ASP A 1 160 ? 12.291 6.164 -21.443 1.00 94.50 160 ASP A O 1
ATOM 1250 N N . SER A 1 161 ? 13.283 7.852 -20.354 1.00 94.31 161 SER A N 1
ATOM 1251 C CA . SER A 1 161 ? 14.447 7.088 -19.894 1.00 94.31 161 SER A CA 1
ATOM 1252 C C . SER A 1 161 ? 14.223 6.322 -18.585 1.00 94.31 161 SER A C 1
ATOM 1254 O O . SER A 1 161 ? 15.168 5.733 -18.058 1.00 94.31 161 SER A O 1
ATOM 1256 N N . TRP A 1 162 ? 12.994 6.277 -18.051 1.00 94.81 162 TRP A N 1
ATOM 1257 C CA . TRP A 1 162 ? 12.686 5.631 -16.764 1.00 94.81 162 TRP A CA 1
ATOM 1258 C C . TRP A 1 162 ? 13.187 4.183 -16.662 1.00 94.81 162 TRP A C 1
ATOM 1260 O O . TRP A 1 162 ? 13.560 3.721 -15.581 1.00 94.81 162 TRP A O 1
ATOM 1270 N N . ALA A 1 163 ? 13.203 3.463 -17.786 1.00 95.62 163 ALA A N 1
ATOM 1271 C CA . ALA A 1 163 ? 13.629 2.070 -17.860 1.00 95.62 163 ALA A CA 1
ATOM 1272 C C . ALA A 1 163 ? 15.160 1.901 -17.860 1.00 95.62 163 ALA A C 1
ATOM 1274 O O . ALA A 1 163 ? 15.645 0.815 -17.555 1.00 95.62 163 ALA A O 1
ATOM 1275 N N . GLU A 1 164 ? 15.913 2.954 -18.183 1.00 96.31 164 GLU A N 1
ATOM 1276 C CA . GLU A 1 164 ? 17.360 2.906 -18.436 1.00 96.31 164 GLU A CA 1
ATOM 1277 C C . GLU A 1 164 ? 18.177 3.717 -17.426 1.00 96.31 164 GLU A C 1
ATOM 1279 O O . GLU A 1 164 ? 19.388 3.529 -17.319 1.00 96.31 164 GLU A O 1
ATOM 1284 N N . GLU A 1 165 ? 17.534 4.584 -16.643 1.00 93.06 165 GLU A N 1
ATOM 1285 C CA . GLU A 1 165 ? 18.191 5.447 -15.665 1.00 93.06 165 GLU A CA 1
ATOM 1286 C C . GLU A 1 165 ? 17.547 5.344 -14.285 1.00 93.06 165 GLU A C 1
ATOM 1288 O O . GLU A 1 165 ? 16.327 5.266 -14.138 1.00 93.06 165 GLU A O 1
ATOM 1293 N N . ALA A 1 166 ? 18.376 5.407 -13.246 1.00 91.94 166 ALA A N 1
ATOM 1294 C CA . ALA A 1 166 ? 17.921 5.539 -11.873 1.00 91.94 166 ALA A CA 1
ATOM 1295 C C . ALA A 1 166 ? 18.095 6.985 -11.401 1.00 91.94 166 ALA A C 1
ATOM 1297 O O . ALA A 1 166 ? 19.134 7.610 -11.623 1.00 91.94 166 ALA A O 1
ATOM 1298 N N . VAL A 1 167 ? 17.081 7.497 -10.709 1.00 88.25 167 VAL A N 1
ATOM 1299 C CA . VAL A 1 167 ? 17.171 8.725 -9.920 1.00 88.25 167 VAL A CA 1
ATOM 1300 C C . VAL A 1 167 ? 17.063 8.301 -8.468 1.00 88.25 167 VAL A C 1
ATOM 1302 O O . VAL A 1 167 ? 16.062 7.705 -8.090 1.00 88.25 167 VAL A O 1
ATOM 1305 N N . VAL A 1 168 ? 18.105 8.561 -7.683 1.00 83.31 168 VAL A N 1
ATOM 1306 C CA . VAL A 1 168 ? 18.126 8.248 -6.255 1.00 83.31 168 VAL A CA 1
ATOM 1307 C C . VAL A 1 168 ? 17.497 9.405 -5.502 1.00 83.31 168 VAL A C 1
ATOM 1309 O O . VAL A 1 168 ? 18.005 10.536 -5.528 1.00 83.31 168 VAL A O 1
ATOM 1312 N N . TRP A 1 169 ? 16.383 9.098 -4.856 1.00 72.88 169 TRP A N 1
ATOM 1313 C CA . TRP A 1 169 ? 15.598 10.002 -4.033 1.00 72.88 169 TRP A CA 1
ATOM 1314 C C . TRP A 1 169 ? 15.555 9.431 -2.609 1.00 72.88 169 TRP A C 1
ATOM 1316 O O . TRP A 1 169 ? 15.702 8.227 -2.427 1.00 72.88 169 TRP A O 1
ATOM 1326 N N . SER A 1 170 ? 15.451 10.280 -1.591 1.00 63.81 170 SER A N 1
ATOM 1327 C CA . SER A 1 170 ? 15.354 9.823 -0.201 1.00 63.81 170 SER A CA 1
ATOM 1328 C C . SER A 1 170 ? 14.399 10.723 0.574 1.00 63.81 170 SER A C 1
ATOM 1330 O O . SER A 1 170 ? 14.586 11.945 0.605 1.00 63.81 170 SER A O 1
ATOM 1332 N N . HIS A 1 171 ? 13.397 10.105 1.215 1.00 61.66 171 HIS A N 1
ATOM 1333 C CA . HIS A 1 171 ? 12.416 10.782 2.072 1.00 61.66 171 HIS A CA 1
ATOM 1334 C C . HIS A 1 171 ? 13.098 11.489 3.254 1.00 61.66 171 HIS A C 1
ATOM 1336 O O . HIS A 1 171 ? 12.610 12.507 3.747 1.00 61.66 171 HIS A O 1
ATOM 1342 N N . SER A 1 172 ? 14.259 10.986 3.685 1.00 54.00 172 SER A N 1
ATOM 1343 C CA . SER A 1 172 ? 14.979 11.437 4.877 1.00 54.00 172 SER A CA 1
ATOM 1344 C C . SER A 1 172 ? 16.093 12.457 4.604 1.00 54.00 172 SER A C 1
ATOM 1346 O O . SER A 1 172 ? 16.584 13.092 5.544 1.00 54.00 172 SER A O 1
ATOM 1348 N N . SER A 1 173 ? 16.493 12.689 3.345 1.00 52.66 173 SER A N 1
ATOM 1349 C CA . SER A 1 173 ? 17.556 13.650 3.027 1.00 52.66 173 SER A CA 1
ATOM 1350 C C . SER A 1 173 ? 17.027 15.068 2.779 1.00 52.66 173 SER A C 1
ATOM 1352 O O . SER A 1 173 ? 16.140 15.296 1.959 1.00 52.66 173 SER A O 1
ATOM 1354 N N . ARG A 1 174 ? 17.653 16.076 3.415 1.00 46.28 174 ARG A N 1
ATOM 1355 C CA . ARG A 1 174 ? 17.324 17.513 3.231 1.00 46.28 174 ARG A CA 1
ATOM 1356 C C . ARG A 1 174 ? 17.363 17.973 1.765 1.00 46.28 174 ARG A C 1
ATOM 1358 O O . ARG A 1 174 ? 16.675 18.922 1.400 1.00 46.28 174 ARG A O 1
ATOM 1365 N N . SER A 1 175 ? 18.157 17.309 0.926 1.00 50.94 175 SER A N 1
ATOM 1366 C CA . SER A 1 175 ? 18.128 17.432 -0.531 1.00 50.94 175 SER A CA 1
ATOM 1367 C C . SER A 1 175 ? 17.388 16.238 -1.127 1.00 50.94 175 SER A C 1
ATOM 1369 O O . SER A 1 175 ? 17.902 15.126 -1.105 1.00 50.94 175 SER A O 1
ATOM 1371 N N . ARG A 1 176 ? 16.202 16.467 -1.693 1.00 55.34 176 ARG A N 1
ATOM 1372 C CA . ARG A 1 176 ? 15.328 15.415 -2.239 1.00 55.34 176 ARG A CA 1
ATOM 1373 C C . ARG A 1 176 ? 15.970 14.563 -3.351 1.00 55.34 176 ARG A C 1
ATOM 1375 O O . ARG A 1 176 ? 15.585 13.423 -3.533 1.00 55.34 176 ARG A O 1
ATOM 1382 N N . ARG A 1 177 ? 16.952 15.078 -4.103 1.00 63.34 177 ARG A N 1
ATOM 1383 C CA . ARG A 1 177 ? 17.648 14.332 -5.173 1.00 63.34 177 ARG A CA 1
ATOM 1384 C C . ARG A 1 177 ? 19.117 14.141 -4.827 1.00 63.34 177 ARG A C 1
ATOM 1386 O O . ARG A 1 177 ? 19.831 15.128 -4.669 1.00 63.34 177 ARG A O 1
ATOM 1393 N N . LEU A 1 178 ? 19.549 12.885 -4.760 1.00 66.25 178 LEU A N 1
ATOM 1394 C CA . LEU A 1 178 ? 20.918 12.516 -4.406 1.00 66.25 178 LEU A CA 1
ATOM 1395 C C . LEU A 1 178 ? 21.767 12.202 -5.644 1.00 66.25 178 LEU A C 1
ATOM 1397 O O . LEU A 1 178 ? 22.935 12.581 -5.692 1.00 66.25 178 LEU A O 1
ATOM 1401 N N . LEU A 1 179 ? 21.200 11.527 -6.655 1.00 79.94 179 LEU A N 1
ATOM 1402 C CA . LEU A 1 179 ? 21.958 11.074 -7.830 1.00 79.94 179 LEU A CA 1
ATOM 1403 C C . LEU A 1 179 ? 21.055 10.777 -9.039 1.00 79.94 179 LEU A C 1
ATOM 1405 O O . LEU A 1 179 ? 19.919 10.346 -8.863 1.00 79.94 179 LEU A O 1
ATOM 1409 N N . ARG A 1 180 ? 21.573 10.943 -10.263 1.00 87.81 180 ARG A N 1
ATOM 1410 C CA . ARG A 1 180 ? 21.017 10.368 -11.503 1.00 87.81 180 ARG A CA 1
ATOM 1411 C C . ARG A 1 180 ? 22.136 9.656 -12.252 1.00 87.81 180 ARG A C 1
ATOM 1413 O O . ARG A 1 180 ? 23.210 10.235 -12.398 1.00 87.81 180 ARG A O 1
ATOM 1420 N N . LEU A 1 181 ? 21.898 8.424 -12.688 1.00 91.25 181 LEU A N 1
ATOM 1421 C CA . LEU A 1 181 ? 22.903 7.592 -13.352 1.00 91.25 181 LEU A CA 1
ATOM 1422 C C . LEU A 1 181 ? 22.259 6.468 -14.183 1.00 91.25 181 LEU A C 1
ATOM 1424 O O . LEU A 1 181 ? 21.108 6.105 -13.911 1.00 91.25 181 LEU A O 1
ATOM 1428 N N . PRO A 1 182 ? 22.988 5.885 -15.153 1.00 95.56 182 PRO A N 1
ATOM 1429 C CA . PRO A 1 182 ? 22.529 4.705 -15.880 1.00 95.56 182 PRO A CA 1
ATOM 1430 C C . PRO A 1 182 ? 22.177 3.553 -14.932 1.00 95.56 182 PRO A C 1
ATOM 1432 O O . PRO A 1 182 ? 22.871 3.307 -13.941 1.00 95.56 182 PRO A O 1
ATOM 1435 N N . LEU A 1 183 ? 21.115 2.809 -15.247 1.00 95.88 183 LEU A N 1
ATOM 1436 C CA . LEU A 1 183 ? 20.576 1.746 -14.396 1.00 95.88 183 LEU A CA 1
ATOM 1437 C C . LEU A 1 183 ? 21.629 0.681 -14.056 1.00 95.88 183 LEU A C 1
ATOM 1439 O O . LEU A 1 183 ? 21.705 0.236 -12.914 1.00 95.88 183 LEU A O 1
ATOM 1443 N N . ALA A 1 184 ? 22.471 0.302 -15.020 1.00 95.81 184 ALA A N 1
ATOM 1444 C CA . ALA A 1 184 ? 23.523 -0.690 -14.806 1.00 95.81 184 ALA A CA 1
ATOM 1445 C C . ALA A 1 184 ? 24.553 -0.234 -13.757 1.00 95.81 184 ALA A C 1
ATOM 1447 O O . ALA A 1 184 ? 24.930 -1.009 -12.878 1.00 95.81 184 ALA A O 1
ATOM 1448 N N . GLU A 1 185 ? 24.968 1.034 -13.812 1.00 94.81 185 GLU A N 1
ATOM 1449 C CA . GLU A 1 185 ? 25.896 1.613 -12.836 1.00 94.81 185 GLU A CA 1
ATOM 1450 C C . GLU A 1 185 ? 25.254 1.717 -11.453 1.00 94.81 185 GLU A C 1
ATOM 1452 O O . GLU A 1 185 ? 25.892 1.418 -10.444 1.00 94.81 185 GLU A O 1
ATOM 1457 N N . TYR A 1 186 ? 23.973 2.087 -11.405 1.00 94.56 186 TYR A N 1
ATOM 1458 C CA . TYR A 1 186 ? 23.205 2.128 -10.169 1.00 94.56 186 TYR A CA 1
ATOM 1459 C C . TYR A 1 186 ? 23.108 0.758 -9.493 1.00 94.56 186 TYR A C 1
ATOM 1461 O O . TYR A 1 186 ? 23.386 0.653 -8.300 1.00 94.56 186 TYR A O 1
ATOM 1469 N N . LEU A 1 187 ? 22.770 -0.294 -10.242 1.00 95.19 187 LEU A N 1
ATOM 1470 C CA . LEU A 1 187 ? 22.666 -1.652 -9.703 1.00 95.19 187 LEU A CA 1
ATOM 1471 C C . LEU A 1 187 ? 24.023 -2.177 -9.220 1.00 95.19 187 LEU A C 1
ATOM 1473 O O . LEU A 1 187 ? 24.106 -2.754 -8.136 1.00 95.19 187 LEU A O 1
ATOM 1477 N N . ALA A 1 188 ? 25.097 -1.920 -9.975 1.00 94.50 188 ALA A N 1
ATOM 1478 C CA . ALA A 1 188 ? 26.452 -2.265 -9.550 1.00 94.50 188 ALA A CA 1
ATOM 1479 C C . ALA A 1 188 ? 26.839 -1.537 -8.252 1.00 94.50 188 ALA A C 1
ATOM 1481 O O . ALA A 1 188 ? 27.386 -2.145 -7.331 1.00 94.50 188 ALA A O 1
ATOM 1482 N N . ALA A 1 189 ? 26.510 -0.246 -8.147 1.00 92.44 189 ALA A N 1
ATOM 1483 C CA . ALA A 1 189 ? 26.761 0.540 -6.947 1.00 92.44 189 ALA A CA 1
ATOM 1484 C C . ALA A 1 189 ? 25.919 0.069 -5.750 1.00 92.44 189 ALA A C 1
ATOM 1486 O O . ALA A 1 189 ? 26.439 0.041 -4.636 1.00 92.44 189 ALA A O 1
ATOM 1487 N N . ALA A 1 190 ? 24.651 -0.303 -5.960 1.00 92.56 190 ALA A N 1
ATOM 1488 C CA . ALA A 1 190 ? 23.772 -0.821 -4.912 1.00 92.56 190 ALA A CA 1
ATOM 1489 C C . ALA A 1 190 ? 24.300 -2.155 -4.367 1.00 92.56 190 ALA A C 1
ATOM 1491 O O . ALA A 1 190 ? 24.454 -2.300 -3.155 1.00 92.56 190 ALA A O 1
ATOM 1492 N N . GLY A 1 191 ? 24.686 -3.080 -5.252 1.00 93.81 191 GLY A N 1
ATOM 1493 C CA . GLY A 1 191 ? 25.316 -4.343 -4.859 1.00 93.81 191 GLY A CA 1
ATOM 1494 C C . GLY A 1 191 ? 26.626 -4.130 -4.093 1.00 93.81 191 GLY A C 1
ATOM 1495 O O . GLY A 1 191 ? 26.820 -4.704 -3.026 1.00 93.81 191 GLY A O 1
ATOM 1496 N N . ALA A 1 192 ? 27.496 -3.228 -4.562 1.00 93.31 192 ALA A N 1
ATOM 1497 C CA . ALA A 1 192 ? 28.733 -2.878 -3.853 1.00 93.31 192 ALA A CA 1
ATOM 1498 C C . ALA A 1 192 ? 28.486 -2.196 -2.491 1.00 93.31 192 ALA A C 1
ATOM 1500 O O . ALA A 1 192 ? 29.321 -2.278 -1.589 1.00 93.31 192 ALA A O 1
ATOM 1501 N N . ALA A 1 193 ? 27.345 -1.520 -2.328 1.00 90.12 193 ALA A N 1
ATOM 1502 C CA . ALA A 1 193 ? 26.923 -0.928 -1.064 1.00 90.12 193 ALA A CA 1
ATOM 1503 C C . ALA A 1 193 ? 26.317 -1.952 -0.083 1.00 90.12 193 ALA A C 1
ATOM 1505 O O . ALA A 1 193 ? 26.157 -1.605 1.087 1.00 90.12 193 ALA A O 1
ATOM 1506 N N . GLY A 1 194 ? 26.076 -3.193 -0.523 1.00 91.06 194 GLY A N 1
ATOM 1507 C CA . GLY A 1 194 ? 25.545 -4.287 0.293 1.00 91.06 194 GLY A CA 1
ATOM 1508 C C . GLY A 1 194 ? 24.039 -4.502 0.155 1.00 91.06 194 GLY A C 1
ATOM 1509 O O . GLY A 1 194 ? 23.443 -5.098 1.044 1.00 91.06 194 GLY A O 1
ATOM 1510 N N . TYR A 1 195 ? 23.412 -3.999 -0.912 1.00 93.62 195 TYR A N 1
ATOM 1511 C CA . TYR A 1 195 ? 22.004 -4.282 -1.169 1.00 93.62 195 TYR A CA 1
ATOM 1512 C C . TYR A 1 195 ? 21.789 -5.760 -1.505 1.00 93.62 195 TYR A C 1
ATOM 1514 O O . TYR A 1 195 ? 22.412 -6.294 -2.427 1.00 93.62 195 TYR A O 1
ATOM 1522 N N . GLU A 1 196 ? 20.842 -6.376 -0.808 1.00 93.50 196 GLU A N 1
ATOM 1523 C CA . GLU A 1 196 ? 20.344 -7.718 -1.078 1.00 93.50 196 GLU A CA 1
ATOM 1524 C C . GLU A 1 196 ? 18.839 -7.632 -1.331 1.00 93.50 196 GLU A C 1
ATOM 1526 O O . GLU A 1 196 ? 18.103 -7.020 -0.558 1.00 93.50 196 GLU A O 1
ATOM 1531 N N . ALA A 1 197 ? 18.377 -8.227 -2.433 1.00 94.00 197 ALA A N 1
ATOM 1532 C CA . ALA A 1 197 ? 16.953 -8.254 -2.740 1.00 94.00 197 ALA A CA 1
ATOM 1533 C C . ALA A 1 197 ? 16.205 -9.098 -1.692 1.00 94.00 197 ALA A C 1
ATOM 1535 O O . ALA A 1 197 ? 16.654 -10.210 -1.393 1.00 94.00 197 ALA A O 1
ATOM 1536 N N . PRO A 1 198 ? 15.059 -8.629 -1.167 1.00 95.88 198 PRO A N 1
ATOM 1537 C CA . PRO A 1 198 ? 14.302 -9.383 -0.181 1.00 95.88 198 PRO A CA 1
ATOM 1538 C C . PRO A 1 198 ? 13.725 -10.673 -0.768 1.00 95.88 198 PRO A C 1
ATOM 1540 O O . PRO A 1 198 ? 13.445 -10.799 -1.968 1.00 95.88 198 PRO A O 1
ATOM 1543 N N . THR A 1 199 ? 13.490 -11.625 0.125 1.00 94.31 199 THR A N 1
ATOM 1544 C CA . THR A 1 199 ? 12.762 -12.859 -0.158 1.00 94.31 199 THR A CA 1
ATOM 1545 C C . THR A 1 199 ? 11.613 -13.005 0.817 1.00 94.31 199 THR A C 1
ATOM 1547 O O . THR A 1 199 ? 11.771 -12.704 2.002 1.00 94.31 199 THR A O 1
ATOM 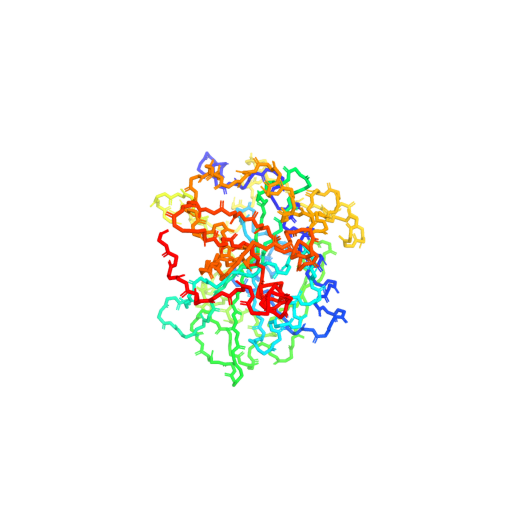1550 N N . LEU A 1 200 ? 10.482 -13.512 0.337 1.00 91.50 200 LEU A N 1
ATOM 1551 C CA . LEU A 1 200 ? 9.380 -13.887 1.208 1.00 91.50 200 LEU A CA 1
ATOM 1552 C C . LEU A 1 200 ? 9.832 -14.920 2.247 1.00 91.50 200 LEU A C 1
ATOM 1554 O O . LEU A 1 200 ? 10.472 -15.910 1.876 1.00 91.50 200 LEU A O 1
ATOM 1558 N N . PRO A 1 201 ? 9.477 -14.732 3.528 1.00 86.50 201 PRO A N 1
ATOM 1559 C CA . PRO A 1 201 ? 9.754 -15.728 4.556 1.00 86.50 201 PRO A CA 1
ATOM 1560 C C . PRO A 1 201 ? 8.957 -17.027 4.366 1.00 86.50 201 PRO A C 1
ATOM 1562 O O . PRO A 1 201 ? 9.422 -18.090 4.777 1.00 86.50 201 PRO A O 1
ATOM 1565 N N . ALA A 1 202 ? 7.760 -16.952 3.773 1.00 88.88 202 ALA A N 1
ATOM 1566 C CA . ALA A 1 202 ? 6.883 -18.092 3.531 1.00 88.88 202 ALA A CA 1
ATOM 1567 C C . ALA A 1 202 ? 6.020 -17.915 2.263 1.00 88.88 202 ALA A C 1
ATOM 1569 O O . ALA A 1 202 ? 5.804 -16.813 1.762 1.00 88.88 202 ALA A O 1
ATOM 1570 N N . GLU A 1 203 ? 5.483 -19.022 1.745 1.00 86.12 203 GLU A N 1
ATOM 1571 C CA . GLU A 1 203 ? 4.498 -18.994 0.646 1.00 86.12 203 GLU A CA 1
ATOM 1572 C C . GLU A 1 203 ? 3.114 -18.505 1.105 1.00 86.12 203 GLU A C 1
ATOM 1574 O O . GLU A 1 203 ? 2.330 -18.001 0.305 1.00 86.12 203 GLU A O 1
ATOM 1579 N N . ASP A 1 204 ? 2.834 -18.643 2.398 1.00 92.31 204 ASP A N 1
ATOM 1580 C CA . ASP A 1 204 ? 1.576 -18.304 3.058 1.00 92.31 204 ASP A CA 1
ATOM 1581 C C . ASP A 1 204 ? 1.652 -16.896 3.665 1.00 92.31 204 ASP A C 1
ATOM 1583 O O . ASP A 1 204 ? 2.636 -16.560 4.332 1.00 92.31 204 ASP A O 1
ATOM 1587 N N . ALA A 1 205 ? 0.634 -16.070 3.410 1.00 92.31 205 ALA A N 1
ATOM 1588 C CA . ALA A 1 205 ? 0.648 -14.649 3.747 1.00 92.31 205 ALA A CA 1
ATOM 1589 C C . ALA A 1 205 ? 0.688 -14.413 5.265 1.00 92.31 205 ALA A C 1
ATOM 1591 O O . ALA A 1 205 ? 1.490 -13.612 5.746 1.00 92.31 205 ALA A O 1
ATOM 1592 N N . GLU A 1 206 ? -0.122 -15.155 6.021 1.00 90.56 206 GLU A N 1
ATOM 1593 C CA . GLU A 1 206 ? -0.172 -15.150 7.482 1.00 90.56 206 GLU A CA 1
ATOM 1594 C C . GLU A 1 206 ? 1.205 -15.487 8.069 1.00 90.56 206 GLU A C 1
ATOM 1596 O O . GLU A 1 206 ? 1.730 -14.761 8.917 1.00 90.56 206 GLU A O 1
ATOM 1601 N N . ARG A 1 207 ? 1.831 -16.571 7.592 1.00 91.19 207 ARG A N 1
ATOM 1602 C CA . ARG A 1 207 ? 3.163 -16.988 8.054 1.00 91.19 207 ARG A CA 1
ATOM 1603 C C . ARG A 1 207 ? 4.255 -15.999 7.682 1.00 91.19 207 ARG A C 1
ATOM 1605 O O . ARG A 1 207 ? 5.145 -15.783 8.499 1.00 91.19 207 ARG A O 1
ATOM 1612 N N . SER A 1 208 ? 4.213 -15.402 6.493 1.00 92.44 208 SER A N 1
ATOM 1613 C CA . SER A 1 208 ? 5.180 -14.370 6.109 1.00 92.44 208 SER A CA 1
ATOM 1614 C C . SER A 1 208 ? 5.081 -13.157 7.014 1.00 92.44 208 SER A C 1
ATOM 1616 O O . SER A 1 208 ? 6.105 -12.671 7.494 1.00 92.44 208 SER A O 1
ATOM 1618 N N . LEU A 1 209 ? 3.857 -12.705 7.290 1.00 89.62 209 LEU A N 1
ATOM 1619 C CA . LEU A 1 209 ? 3.618 -11.567 8.161 1.00 89.62 209 LEU A CA 1
ATOM 1620 C C . LEU A 1 209 ? 4.066 -11.858 9.602 1.00 89.62 209 LEU A C 1
ATOM 1622 O O . LEU A 1 209 ? 4.737 -11.031 10.217 1.00 89.62 209 LEU A O 1
ATOM 1626 N N . SER A 1 210 ? 3.795 -13.066 10.101 1.00 87.81 210 SER A N 1
ATOM 1627 C CA . SER A 1 210 ? 4.258 -13.532 11.414 1.00 87.81 210 SER A CA 1
ATOM 1628 C C . SER A 1 210 ? 5.779 -13.660 11.503 1.00 87.81 210 SER A C 1
ATOM 1630 O O . SER A 1 210 ? 6.394 -13.236 12.481 1.00 87.81 210 SER A O 1
ATOM 1632 N N . ALA A 1 211 ? 6.431 -14.156 10.450 1.00 89.81 211 ALA A N 1
ATOM 1633 C CA . ALA A 1 211 ? 7.884 -14.300 10.402 1.00 89.81 211 ALA A CA 1
ATOM 1634 C C . ALA A 1 211 ? 8.621 -12.953 10.438 1.00 89.81 211 ALA A C 1
ATOM 1636 O O . ALA A 1 211 ? 9.739 -12.877 10.948 1.00 89.81 211 ALA A O 1
ATOM 1637 N N . VAL A 1 212 ? 7.994 -11.888 9.930 1.00 88.44 212 VAL A N 1
ATOM 1638 C CA . VAL A 1 212 ? 8.494 -10.517 10.089 1.00 88.44 212 VAL A CA 1
ATOM 1639 C C . VAL A 1 212 ? 7.912 -9.817 11.321 1.00 88.44 212 VAL A C 1
ATOM 1641 O O . VAL A 1 212 ? 8.200 -8.648 11.548 1.00 88.44 212 VAL A O 1
ATOM 1644 N N . GLY A 1 213 ? 7.125 -10.502 12.151 1.00 84.50 213 GLY A N 1
ATOM 1645 C CA . GLY A 1 213 ? 6.552 -9.962 13.382 1.00 84.50 213 GLY A CA 1
ATOM 1646 C C . GLY A 1 213 ? 5.590 -8.801 13.145 1.00 84.50 213 GLY A C 1
ATOM 1647 O O . GLY A 1 213 ? 5.658 -7.820 13.877 1.00 84.50 213 GLY A O 1
ATOM 1648 N N . LEU A 1 214 ? 4.763 -8.878 12.100 1.00 81.38 214 LEU A N 1
ATOM 1649 C CA . LEU A 1 214 ? 3.711 -7.912 11.749 1.00 81.38 214 LEU A CA 1
ATOM 1650 C C . LEU A 1 214 ? 2.289 -8.486 11.900 1.00 81.38 214 LEU A C 1
ATOM 1652 O O . LEU A 1 214 ? 1.316 -7.882 11.458 1.00 81.38 214 LEU A O 1
ATOM 1656 N N . ASP A 1 215 ? 2.156 -9.659 12.512 1.00 74.44 215 ASP A N 1
ATOM 1657 C CA . ASP A 1 215 ? 0.914 -10.414 12.709 1.00 74.44 215 ASP A CA 1
ATOM 1658 C C . ASP A 1 215 ? 0.140 -10.021 13.979 1.00 74.44 215 ASP A C 1
ATOM 1660 O O . ASP A 1 215 ? -0.676 -10.797 14.478 1.00 74.44 215 ASP A O 1
ATOM 1664 N N . CYS A 1 216 ? 0.378 -8.824 14.529 1.00 68.81 216 CYS A N 1
ATOM 1665 C CA . CYS A 1 216 ? -0.294 -8.376 15.746 1.00 68.81 216 CYS A CA 1
ATOM 1666 C C . CYS A 1 216 ? -1.811 -8.272 15.514 1.00 68.81 216 CYS A C 1
ATOM 1668 O O . CYS A 1 216 ? -2.301 -7.351 14.861 1.00 68.81 216 CYS A O 1
ATOM 1670 N N . CYS A 1 217 ? -2.560 -9.231 16.059 1.00 57.09 217 CYS A N 1
ATOM 1671 C CA . CYS A 1 217 ? -3.972 -9.485 15.780 1.00 57.09 217 CYS A CA 1
ATOM 1672 C C . CYS A 1 217 ? -4.952 -8.516 16.472 1.00 57.09 217 CYS A C 1
ATOM 1674 O O . CYS A 1 217 ? -5.972 -8.938 17.007 1.00 57.09 217 CYS A O 1
ATOM 1676 N N . GLY A 1 218 ? -4.683 -7.208 16.450 1.00 52.91 218 GLY A N 1
ATOM 1677 C CA . GLY A 1 218 ? -5.644 -6.191 16.913 1.00 52.91 218 GLY A CA 1
ATOM 1678 C C . GLY A 1 218 ? -5.705 -5.985 18.423 1.00 52.91 218 GLY A C 1
ATOM 1679 O O . GLY A 1 218 ? -6.341 -5.039 18.878 1.00 52.91 218 GLY A O 1
ATOM 1680 N N . ASP A 1 219 ? -4.944 -6.760 19.198 1.00 55.59 219 ASP A N 1
ATOM 1681 C CA . ASP A 1 219 ? -4.651 -6.445 20.602 1.00 55.59 219 ASP A CA 1
ATOM 1682 C C . ASP A 1 219 ? -3.781 -5.197 20.747 1.00 55.59 219 ASP A C 1
ATOM 1684 O O . ASP A 1 219 ? -3.517 -4.758 21.859 1.00 55.59 219 ASP A O 1
ATOM 1688 N N . LEU A 1 220 ? -3.339 -4.596 19.639 1.00 53.78 220 LEU A N 1
ATOM 1689 C CA . LEU A 1 220 ? -2.620 -3.334 19.634 1.00 53.78 220 LEU A CA 1
ATOM 1690 C C . LEU A 1 220 ? -3.305 -2.300 20.521 1.00 53.78 220 LEU A C 1
ATOM 1692 O O . LEU A 1 220 ? -2.639 -1.598 21.261 1.00 53.78 220 LEU A O 1
ATOM 1696 N N . ARG A 1 221 ? -4.629 -2.211 20.464 1.00 53.47 221 ARG A N 1
ATOM 1697 C CA . ARG A 1 221 ? -5.371 -1.230 21.240 1.00 53.47 221 ARG A CA 1
ATOM 1698 C C . ARG A 1 221 ? -5.284 -1.490 22.742 1.00 53.47 221 ARG A C 1
ATOM 1700 O O . ARG A 1 221 ? -4.967 -0.573 23.491 1.00 53.47 221 ARG A O 1
ATOM 1707 N N . ALA A 1 222 ? -5.495 -2.739 23.156 1.00 55.03 222 ALA A N 1
ATOM 1708 C CA . ALA A 1 222 ? -5.342 -3.170 24.542 1.00 55.03 222 ALA A CA 1
ATOM 1709 C C . ALA A 1 222 ? -3.885 -3.028 25.016 1.00 55.03 222 ALA A C 1
ATOM 1711 O O . ALA A 1 222 ? -3.638 -2.496 26.089 1.00 55.03 222 ALA A O 1
ATOM 1712 N N . ARG A 1 223 ? -2.907 -3.401 24.183 1.00 53.31 223 ARG A N 1
ATOM 1713 C CA . ARG A 1 223 ? -1.468 -3.336 24.482 1.00 53.31 223 ARG A CA 1
ATOM 1714 C C . ARG A 1 223 ? -0.922 -1.916 24.506 1.00 53.31 223 ARG A C 1
ATOM 1716 O O . ARG A 1 223 ? -0.131 -1.593 25.385 1.00 53.31 223 ARG A O 1
ATOM 1723 N N . LEU A 1 224 ? -1.321 -1.060 23.567 1.00 51.28 224 LEU A N 1
ATOM 1724 C CA . LEU A 1 224 ? -0.998 0.366 23.586 1.00 51.28 224 LEU A CA 1
ATOM 1725 C C . LEU A 1 224 ? -1.628 1.001 24.819 1.00 51.28 224 LEU A C 1
ATOM 1727 O O . LEU A 1 224 ? -0.949 1.748 25.504 1.00 51.28 224 LEU A O 1
ATOM 1731 N N . TRP A 1 225 ? -2.863 0.649 25.174 1.00 53.44 225 TRP A N 1
ATOM 1732 C CA . TRP A 1 225 ? -3.468 1.123 26.416 1.00 53.44 225 TRP A CA 1
ATOM 1733 C C . TRP A 1 225 ? -2.711 0.649 27.671 1.00 53.44 225 TRP A C 1
ATOM 1735 O O . TRP A 1 225 ? -2.389 1.462 28.535 1.00 53.44 225 TRP A O 1
ATOM 1745 N N . GLU A 1 226 ? -2.351 -0.635 27.754 1.00 53.75 226 GLU A N 1
ATOM 1746 C CA . GLU A 1 226 ? -1.548 -1.212 28.846 1.00 53.75 226 GLU A CA 1
ATOM 1747 C C . GLU A 1 226 ? -0.147 -0.590 28.948 1.00 53.75 226 GLU A C 1
ATOM 1749 O O . GLU A 1 226 ? 0.369 -0.396 30.049 1.00 53.75 226 GLU A O 1
ATOM 1754 N N . THR A 1 227 ? 0.471 -0.267 27.810 1.00 44.75 227 THR A N 1
ATOM 1755 C CA . THR A 1 227 ? 1.844 0.259 27.742 1.00 44.75 227 THR A CA 1
ATOM 1756 C C . THR A 1 227 ? 1.895 1.770 27.954 1.00 44.75 227 THR A C 1
ATOM 1758 O O . THR A 1 227 ? 2.853 2.281 28.532 1.00 44.75 227 THR A O 1
ATOM 1761 N N . LEU A 1 228 ? 0.890 2.497 27.468 1.00 46.31 228 LEU A N 1
ATOM 1762 C CA . LEU A 1 228 ? 0.890 3.955 27.414 1.00 46.31 228 LEU A CA 1
ATOM 1763 C C . LEU A 1 228 ? 0.044 4.605 28.519 1.00 46.31 228 LEU A C 1
ATOM 1765 O O . LEU A 1 228 ? 0.249 5.777 28.834 1.00 46.31 228 LEU A O 1
ATOM 1769 N N . GLY A 1 229 ? -0.899 3.872 29.120 1.00 51.12 229 GLY A N 1
ATOM 1770 C CA . GLY A 1 229 ? -1.874 4.429 30.058 1.00 51.12 229 GLY A CA 1
ATOM 1771 C C . GLY A 1 229 ? -2.629 5.643 29.490 1.00 51.12 229 GLY A C 1
ATOM 1772 O O . GLY A 1 229 ? -2.672 5.876 28.285 1.00 51.12 229 GLY A O 1
ATOM 1773 N N . TRP A 1 230 ? -3.187 6.477 30.375 1.00 44.84 230 TRP A N 1
ATOM 1774 C CA . TRP A 1 230 ? -3.805 7.766 30.010 1.00 44.84 230 TRP A CA 1
ATOM 1775 C C . TRP A 1 230 ? -2.791 8.836 29.558 1.00 44.84 230 TRP A C 1
ATOM 1777 O O . TRP A 1 230 ? -3.185 9.939 29.182 1.00 44.84 230 TRP A O 1
ATOM 1787 N N . ALA A 1 231 ? -1.491 8.538 29.619 1.00 42.69 231 ALA A N 1
ATOM 1788 C CA . ALA A 1 231 ? -0.409 9.476 29.365 1.00 42.69 231 ALA A CA 1
ATOM 1789 C C . ALA A 1 231 ? 0.668 8.816 28.496 1.00 42.69 231 ALA A C 1
ATOM 1791 O O . ALA A 1 231 ? 1.711 8.409 29.000 1.00 42.69 231 ALA A O 1
ATOM 1792 N N . SER A 1 232 ? 0.439 8.730 27.184 1.00 38.16 232 SER A N 1
ATOM 1793 C CA . SER A 1 232 ? 1.493 8.319 26.251 1.00 38.16 232 SER A CA 1
ATOM 1794 C C . SER A 1 232 ? 2.435 9.479 25.910 1.00 38.16 232 SER A C 1
ATOM 1796 O O . SER A 1 232 ? 1.947 10.515 25.445 1.00 38.16 232 SER A O 1
ATOM 1798 N N . PRO A 1 233 ? 3.764 9.306 26.049 1.00 32.84 233 PRO A N 1
ATOM 1799 C CA . PRO A 1 233 ? 4.795 10.173 25.507 1.00 32.84 233 PRO A CA 1
ATOM 1800 C C . PRO A 1 233 ? 5.593 9.413 24.428 1.00 32.84 233 PRO A C 1
ATOM 1802 O O . PRO A 1 233 ? 6.581 8.737 24.717 1.00 32.84 233 PRO A O 1
ATOM 1805 N N . TRP A 1 234 ? 5.196 9.538 23.168 1.00 32.62 234 TRP A N 1
ATOM 1806 C CA . TRP A 1 234 ? 6.109 9.407 22.025 1.00 32.62 234 TRP A CA 1
ATOM 1807 C C . TRP A 1 234 ? 5.979 10.697 21.207 1.00 32.62 234 TRP A C 1
ATOM 1809 O O . TRP A 1 234 ? 4.952 11.351 21.321 1.00 32.62 234 TRP A O 1
ATOM 1819 N N . PRO A 1 235 ? 6.988 11.136 20.437 1.00 37.75 235 PRO A N 1
ATOM 1820 C CA . PRO A 1 235 ? 7.044 12.485 19.866 1.00 37.75 235 PRO A CA 1
ATOM 1821 C C . PRO A 1 235 ? 6.054 12.732 18.708 1.00 37.75 235 PRO A C 1
ATOM 1823 O O . PRO A 1 235 ? 6.258 13.654 17.926 1.00 37.75 235 PRO A O 1
ATOM 1826 N N . LEU A 1 236 ? 5.008 11.914 18.589 1.00 40.28 236 LEU A N 1
ATOM 1827 C CA .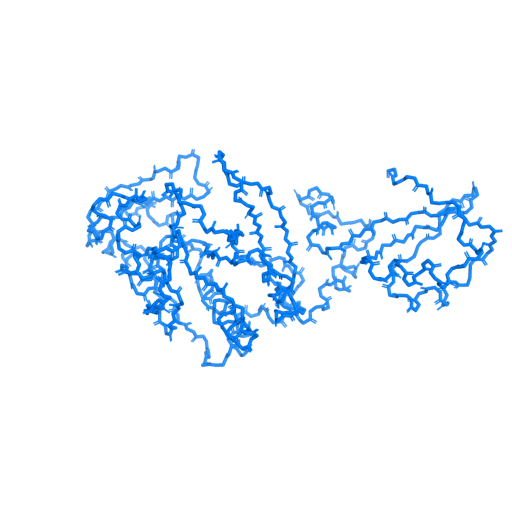 LEU A 1 236 ? 3.813 12.210 17.808 1.00 40.28 236 LEU A CA 1
ATOM 1828 C C . LEU A 1 236 ? 2.848 12.923 18.756 1.00 40.28 236 LEU A C 1
ATOM 1830 O O . LEU A 1 236 ? 2.626 12.450 19.872 1.00 40.28 236 LEU A O 1
ATOM 1834 N N . GLU A 1 237 ? 2.331 14.082 18.365 1.00 46.34 237 GLU A N 1
ATOM 1835 C CA . GLU A 1 237 ? 1.376 14.805 19.205 1.00 46.34 237 GLU A CA 1
ATOM 1836 C C . GLU A 1 237 ? 0.190 13.869 19.517 1.00 46.34 237 GLU A C 1
ATOM 1838 O O . GLU A 1 237 ? -0.204 13.065 18.677 1.00 46.34 237 GLU A O 1
ATOM 1843 N N . GLN A 1 238 ? -0.336 13.881 20.749 1.00 46.22 238 GLN A N 1
ATOM 1844 C CA . GLN A 1 238 ? -1.291 12.870 21.253 1.00 46.22 238 GLN A CA 1
ATOM 1845 C C . GLN A 1 238 ? -2.511 12.629 20.341 1.00 46.22 238 GLN A C 1
ATOM 1847 O O . GLN A 1 238 ? -3.078 11.535 20.347 1.00 46.22 238 GLN A O 1
ATOM 1852 N N . GLU A 1 239 ? -2.888 13.629 19.548 1.00 50.56 239 GLU A N 1
ATOM 1853 C CA . GLU A 1 239 ? -3.953 13.563 18.547 1.00 50.56 239 GLU A CA 1
ATOM 1854 C C . GLU A 1 239 ? -3.650 12.550 17.428 1.00 50.56 239 GLU A C 1
ATOM 1856 O O . GLU A 1 239 ? -4.539 11.788 17.046 1.00 50.56 239 GLU A O 1
ATOM 1861 N N . ASP A 1 240 ? -2.391 12.442 16.985 1.00 50.06 240 ASP A N 1
ATOM 1862 C CA . ASP A 1 240 ? -1.968 11.530 15.914 1.00 50.06 240 ASP A CA 1
ATOM 1863 C C . ASP A 1 240 ? -2.185 10.061 16.301 1.00 50.06 240 ASP A C 1
ATOM 1865 O O . ASP A 1 240 ? -2.651 9.258 15.496 1.00 50.06 240 ASP A O 1
ATOM 1869 N N . ALA A 1 241 ? -1.872 9.692 17.547 1.00 52.03 241 ALA A N 1
ATOM 1870 C CA . ALA A 1 241 ? -1.993 8.313 18.016 1.00 52.03 241 ALA A CA 1
ATOM 1871 C C . ALA A 1 241 ? -3.457 7.889 18.215 1.00 52.03 241 ALA A C 1
ATOM 1873 O O . ALA A 1 241 ? -3.809 6.746 17.926 1.00 52.03 241 ALA A O 1
ATOM 1874 N N . MET A 1 242 ? -4.318 8.795 18.692 1.00 56.25 242 MET A N 1
ATOM 1875 C CA . MET A 1 242 ? -5.748 8.517 18.847 1.00 56.25 242 MET A CA 1
ATOM 1876 C C . MET A 1 242 ? -6.448 8.385 17.494 1.00 56.25 242 MET A C 1
ATOM 1878 O O . MET A 1 242 ? -7.176 7.415 17.277 1.00 56.25 242 MET A O 1
ATOM 1882 N N . GLU A 1 243 ? -6.162 9.297 16.563 1.00 56.31 243 GLU A N 1
ATOM 1883 C CA . GLU A 1 243 ? -6.681 9.246 15.195 1.00 56.31 243 GLU A CA 1
ATOM 1884 C C . GLU A 1 243 ? -6.244 7.955 14.477 1.00 56.31 243 GLU A C 1
ATOM 1886 O O . GLU A 1 243 ? -7.074 7.254 13.900 1.00 56.31 243 GLU A O 1
ATOM 1891 N N . MET A 1 244 ? -4.965 7.569 14.586 1.00 53.44 244 MET A N 1
ATOM 1892 C CA . MET A 1 244 ? -4.421 6.347 13.966 1.00 53.44 244 MET A CA 1
ATOM 1893 C C . MET A 1 244 ? -5.064 5.044 14.467 1.00 53.44 244 MET A C 1
ATOM 1895 O O . MET A 1 244 ? -5.050 4.032 13.762 1.00 53.44 244 MET A O 1
ATOM 1899 N N . LEU A 1 245 ? -5.619 5.055 15.678 1.00 60.09 245 LEU A N 1
ATOM 1900 C CA . LEU A 1 245 ? -6.289 3.907 16.289 1.00 60.09 245 LEU A CA 1
ATOM 1901 C C . LEU A 1 245 ? -7.816 3.958 16.131 1.00 60.09 245 LEU A C 1
ATOM 1903 O O . LEU A 1 245 ? -8.501 3.075 16.648 1.00 60.09 245 LEU A O 1
ATOM 1907 N N . GLY A 1 246 ? -8.350 4.973 15.438 1.00 63.28 246 GLY A N 1
ATOM 1908 C CA . GLY A 1 246 ? -9.792 5.192 15.316 1.00 63.28 246 GLY A CA 1
ATOM 1909 C C . GLY A 1 246 ? -10.465 5.452 16.666 1.00 63.28 246 GLY A C 1
ATOM 1910 O O . GLY A 1 246 ? -11.606 5.038 16.875 1.00 63.28 246 GLY A O 1
ATOM 1911 N N . LEU A 1 247 ? -9.734 6.068 17.601 1.00 69.81 247 LEU A N 1
ATOM 1912 C CA . LEU A 1 247 ? -10.189 6.360 18.954 1.00 69.81 247 LEU A CA 1
ATOM 1913 C C . LEU A 1 247 ? -10.734 7.776 19.057 1.00 69.81 247 LEU A C 1
ATOM 1915 O O . LEU A 1 247 ? -10.088 8.734 18.643 1.00 69.81 247 LEU A O 1
ATOM 1919 N N . GLU A 1 248 ? -11.864 7.919 19.735 1.00 74.69 248 GLU A N 1
ATOM 1920 C CA . GLU A 1 248 ? -12.397 9.210 20.148 1.00 74.69 248 GLU A CA 1
ATOM 1921 C C . GLU A 1 248 ? -12.380 9.316 21.678 1.00 74.69 248 GLU A C 1
ATOM 1923 O O . GLU A 1 248 ? -12.554 8.330 22.402 1.00 74.69 248 GLU A O 1
ATOM 1928 N N . VAL A 1 249 ? -12.209 10.544 22.172 1.00 80.56 249 VAL A N 1
ATOM 1929 C CA . VAL A 1 249 ? -12.493 10.893 23.566 1.00 80.56 249 VAL A CA 1
ATOM 1930 C C . VAL A 1 249 ? -13.858 11.557 23.609 1.00 80.56 249 VAL A C 1
ATOM 1932 O O . VAL A 1 249 ? -14.073 12.579 22.955 1.00 80.56 249 VAL A O 1
ATOM 1935 N N . ARG A 1 250 ? -14.763 11.027 24.428 1.00 85.81 250 ARG A N 1
ATOM 1936 C CA . ARG A 1 250 ? -16.024 11.696 24.755 1.00 85.81 250 ARG A CA 1
ATOM 1937 C C . ARG A 1 250 ? -16.166 11.821 26.259 1.00 85.81 250 ARG A C 1
ATOM 1939 O O . ARG A 1 250 ? -15.772 10.932 27.010 1.00 85.81 250 ARG A O 1
ATOM 1946 N N . THR A 1 251 ? -16.737 12.936 26.694 1.00 89.94 251 THR A N 1
ATOM 1947 C CA . THR A 1 251 ? -16.917 13.231 28.114 1.00 89.94 251 THR A CA 1
ATOM 1948 C C . THR A 1 251 ? -18.369 13.587 28.375 1.00 89.94 251 THR A C 1
ATOM 1950 O O . THR A 1 251 ? -18.922 14.436 27.683 1.00 89.94 251 THR A O 1
ATOM 1953 N N . TRP A 1 252 ? -18.989 12.993 29.392 1.00 91.94 252 TRP A N 1
ATOM 1954 C CA . TRP A 1 252 ? -20.364 13.292 29.799 1.00 91.94 252 TRP A CA 1
ATOM 1955 C C . TRP A 1 252 ? -20.417 13.769 31.239 1.00 91.94 252 TRP A C 1
ATOM 1957 O O . TRP A 1 252 ? -19.700 13.269 32.103 1.00 91.94 252 TRP A O 1
ATOM 1967 N N . ARG A 1 253 ? -21.334 14.694 31.528 1.00 90.69 253 ARG A N 1
ATOM 1968 C CA . ARG A 1 253 ? -21.738 14.967 32.913 1.00 90.69 253 ARG A CA 1
ATOM 1969 C C . ARG A 1 253 ? -22.538 13.793 33.447 1.00 90.69 253 ARG A C 1
ATOM 1971 O O . ARG A 1 253 ? -23.543 13.432 32.844 1.00 90.69 253 ARG A O 1
ATOM 1978 N N . LEU A 1 254 ? -22.148 13.240 34.587 1.00 89.94 254 LEU A N 1
ATOM 1979 C CA . LEU A 1 254 ? -22.915 12.175 35.221 1.00 89.94 254 LEU A CA 1
ATOM 1980 C C . LEU A 1 254 ? -24.118 12.760 35.973 1.00 89.94 254 LEU A C 1
ATOM 1982 O O . LEU A 1 254 ? -23.989 13.735 36.714 1.00 89.94 254 LEU A O 1
ATOM 1986 N N . ARG A 1 255 ? -25.304 12.168 35.782 1.00 86.88 255 ARG A N 1
ATOM 1987 C CA . ARG A 1 255 ? -26.532 12.524 36.529 1.00 86.88 255 ARG A CA 1
ATOM 1988 C C . ARG A 1 255 ? -26.708 11.716 37.822 1.00 86.88 255 ARG A C 1
ATOM 1990 O O . ARG A 1 255 ? -27.620 11.988 38.597 1.00 86.88 255 ARG A O 1
ATOM 1997 N N . GLY A 1 256 ? -25.835 10.739 38.057 1.00 82.06 256 GLY A N 1
ATOM 1998 C CA . GLY A 1 256 ? -25.807 9.864 39.227 1.00 82.06 256 GLY A CA 1
ATOM 1999 C C . GLY A 1 256 ? -24.546 8.999 39.229 1.00 82.06 256 GLY A C 1
ATOM 2000 O O . GLY A 1 256 ? -23.729 9.101 38.316 1.00 82.06 256 GLY A O 1
ATOM 2001 N N . ALA A 1 257 ? -24.375 8.152 40.245 1.00 78.62 257 ALA A N 1
ATOM 2002 C CA . ALA A 1 257 ? -23.229 7.247 40.320 1.00 78.62 257 ALA A CA 1
ATOM 2003 C C . ALA A 1 257 ? -23.346 6.144 39.246 1.00 78.62 257 ALA A C 1
ATOM 2005 O O . ALA A 1 257 ? -24.299 5.360 39.300 1.00 78.62 257 ALA A O 1
ATOM 2006 N N . PRO A 1 258 ? -22.422 6.065 38.270 1.00 78.44 258 PRO A N 1
ATOM 2007 C CA . PRO A 1 258 ? -22.471 5.027 37.252 1.00 78.44 258 PRO A CA 1
ATOM 2008 C C . PRO A 1 258 ? -22.077 3.671 37.837 1.00 78.44 258 PRO A C 1
ATOM 2010 O O . PRO A 1 258 ? -21.178 3.573 38.673 1.00 78.44 258 PRO A O 1
ATOM 2013 N N . ASN A 1 259 ? -22.706 2.602 37.348 1.00 84.56 259 ASN A N 1
ATOM 2014 C CA . ASN A 1 259 ? -22.184 1.256 37.548 1.00 84.56 259 ASN A CA 1
ATOM 2015 C C . ASN A 1 259 ? -21.107 0.996 36.489 1.00 84.56 259 ASN A C 1
ATOM 2017 O O . ASN A 1 259 ? -21.414 0.545 35.386 1.00 84.56 259 ASN A O 1
ATOM 2021 N N . LEU A 1 260 ? -19.857 1.328 36.820 1.00 81.31 260 LEU A N 1
ATOM 2022 C CA . LEU A 1 260 ? -18.733 1.217 35.887 1.00 81.31 260 LEU A CA 1
ATOM 2023 C C . LEU A 1 260 ? -18.574 -0.201 35.335 1.00 81.31 260 LEU A C 1
ATOM 2025 O O . LEU A 1 260 ? -18.377 -0.337 34.139 1.00 81.31 260 LEU A O 1
ATOM 2029 N N . ALA A 1 261 ? -18.802 -1.241 36.141 1.00 81.81 261 ALA A N 1
ATOM 2030 C CA . ALA A 1 261 ? -18.708 -2.629 35.683 1.00 81.81 261 ALA A CA 1
ATOM 2031 C C . ALA A 1 261 ? -19.718 -2.969 34.571 1.00 81.81 261 ALA A C 1
ATOM 2033 O O . ALA A 1 261 ? -19.450 -3.814 33.721 1.00 81.81 261 ALA A O 1
ATOM 2034 N N . VAL A 1 262 ? -20.888 -2.316 34.561 1.00 83.56 262 VAL A N 1
ATOM 2035 C CA . VAL A 1 262 ? -21.843 -2.452 33.452 1.00 83.56 262 VAL A CA 1
ATOM 2036 C C . VAL A 1 262 ? -21.314 -1.708 32.239 1.00 83.56 262 VAL A C 1
ATOM 2038 O O . VAL A 1 262 ? -21.273 -2.279 31.161 1.00 83.56 262 VAL A O 1
ATOM 2041 N N . LEU A 1 263 ? -20.885 -0.458 32.408 1.00 84.31 263 LEU A N 1
ATOM 2042 C CA . LEU A 1 263 ? -20.430 0.385 31.303 1.00 84.31 263 LEU A CA 1
ATOM 2043 C C . LEU A 1 263 ? -19.136 -0.121 30.650 1.00 84.31 263 LEU A C 1
ATOM 2045 O O . LEU A 1 263 ? -18.979 0.037 29.445 1.00 84.31 263 LEU A O 1
ATOM 2049 N N . GLU A 1 264 ? -18.244 -0.772 31.393 1.00 82.38 264 GLU A N 1
ATOM 2050 C CA . GLU A 1 264 ? -17.015 -1.396 30.881 1.00 82.38 264 GLU A CA 1
ATOM 2051 C C . GLU A 1 264 ? -17.304 -2.503 29.855 1.00 82.38 264 GLU A C 1
ATOM 2053 O O . GLU A 1 264 ? -16.498 -2.735 28.956 1.00 82.38 264 GLU A O 1
ATOM 2058 N N . ALA A 1 265 ? -18.489 -3.128 29.894 1.00 83.75 265 ALA A N 1
ATOM 2059 C CA . ALA A 1 265 ? -18.897 -4.095 28.873 1.00 83.75 265 ALA A CA 1
ATOM 2060 C C . ALA A 1 265 ? -19.151 -3.460 27.487 1.00 83.75 265 ALA A C 1
ATOM 2062 O O . ALA A 1 265 ? -19.315 -4.191 26.512 1.00 83.75 265 ALA A O 1
ATOM 2063 N N . SER A 1 266 ? -19.142 -2.124 27.375 1.00 80.38 266 SER A N 1
ATOM 2064 C CA . SER A 1 266 ? -19.128 -1.418 26.083 1.00 80.38 266 SER A CA 1
ATOM 2065 C C . SER A 1 266 ? -17.818 -1.596 25.310 1.00 80.38 266 SER A C 1
ATOM 2067 O O . SER A 1 266 ? -17.784 -1.322 24.114 1.00 80.38 266 SER A O 1
ATOM 2069 N N . GLY A 1 267 ? -16.739 -2.014 25.982 1.00 76.00 267 GLY A N 1
ATOM 2070 C CA . GLY A 1 267 ? -15.386 -2.030 25.425 1.00 76.00 267 GLY A CA 1
ATOM 2071 C C . GLY A 1 267 ? -14.660 -0.682 25.515 1.00 76.00 267 GLY A C 1
ATOM 2072 O O . GLY A 1 267 ? -13.480 -0.610 25.184 1.00 76.00 267 GLY A O 1
ATOM 2073 N N . CYS A 1 268 ? -15.318 0.384 25.989 1.00 79.31 268 CYS A N 1
ATOM 2074 C CA . CYS A 1 268 ? -14.655 1.659 26.252 1.00 79.31 268 CYS A CA 1
ATOM 2075 C C . CYS A 1 268 ? -13.803 1.615 27.525 1.00 79.31 268 CYS A C 1
ATOM 2077 O O . CYS A 1 268 ? -14.189 1.032 28.539 1.00 79.31 268 CYS A O 1
ATOM 2079 N N . HIS A 1 269 ? -12.698 2.358 27.511 1.00 78.81 269 HIS A N 1
ATOM 2080 C CA . HIS A 1 269 ? -11.973 2.700 28.729 1.00 78.81 269 HIS A CA 1
ATOM 2081 C C . HIS A 1 269 ? -12.628 3.900 29.400 1.00 78.81 269 HIS A C 1
ATOM 2083 O O . HIS A 1 269 ? -12.866 4.914 28.747 1.00 78.81 269 HIS A O 1
ATOM 2089 N N . LEU A 1 270 ? -12.911 3.786 30.697 1.00 83.94 270 LEU A N 1
ATOM 2090 C CA . LEU A 1 270 ? -13.707 4.754 31.446 1.00 83.94 270 LEU A CA 1
ATOM 2091 C C . LEU A 1 270 ? -12.899 5.359 32.596 1.00 83.94 270 LEU A C 1
ATOM 2093 O O . LEU A 1 270 ? -12.209 4.649 33.322 1.00 83.94 270 LEU A O 1
ATOM 2097 N N . GLU A 1 271 ? -13.032 6.665 32.798 1.00 85.44 271 GLU A N 1
ATOM 2098 C CA . GLU A 1 271 ? -12.491 7.384 33.951 1.00 85.44 271 GLU A CA 1
ATOM 2099 C C . GLU A 1 271 ? -13.533 8.363 34.482 1.00 85.44 271 GLU A C 1
ATOM 2101 O O . GLU A 1 271 ? -14.172 9.099 33.726 1.00 85.44 271 GLU A O 1
ATOM 2106 N N . VAL A 1 272 ? -13.706 8.371 35.803 1.00 86.50 272 VAL A N 1
ATOM 2107 C CA . VAL A 1 272 ? -14.546 9.359 36.479 1.00 86.50 272 VAL A CA 1
ATOM 2108 C C . VAL A 1 272 ? -13.658 10.501 36.955 1.00 86.50 272 VAL A C 1
ATOM 2110 O O . VAL A 1 272 ? -12.740 10.292 37.745 1.00 86.50 272 VAL A O 1
ATOM 2113 N N . LEU A 1 273 ? -13.944 11.709 36.479 1.00 85.31 273 LEU A N 1
ATOM 2114 C CA . LEU A 1 273 ? -13.160 12.911 36.737 1.00 85.31 273 LEU A CA 1
ATOM 2115 C C . LEU A 1 273 ? -13.915 13.891 37.639 1.00 85.31 273 LEU A C 1
ATOM 2117 O O . LEU A 1 273 ? -15.072 14.218 37.375 1.00 85.31 273 LEU A O 1
ATOM 2121 N N . GLY A 1 274 ? -13.201 14.435 38.627 1.00 79.25 274 GLY A N 1
ATOM 2122 C CA . GLY A 1 274 ? -13.584 15.637 39.372 1.00 79.25 274 GLY A CA 1
ATOM 2123 C C . GLY A 1 274 ? -14.856 15.549 40.225 1.00 79.25 274 GLY A C 1
ATOM 2124 O O . GLY A 1 274 ? -15.411 14.481 40.473 1.00 79.25 274 GLY A O 1
ATOM 2125 N N . ASP A 1 275 ? -15.283 16.728 40.684 1.00 75.25 275 ASP A N 1
ATOM 2126 C CA . ASP A 1 275 ? -16.551 16.994 41.368 1.00 75.25 275 ASP A CA 1
ATOM 2127 C C . ASP A 1 275 ? -17.093 18.351 40.856 1.00 75.25 275 ASP A C 1
ATOM 2129 O O . ASP A 1 275 ? -16.423 19.373 41.046 1.00 75.25 275 ASP A O 1
ATOM 2133 N N . PRO A 1 276 ? -18.237 18.408 40.143 1.00 74.31 276 PRO A N 1
ATOM 2134 C CA . PRO A 1 276 ? -19.181 17.319 39.879 1.00 74.31 276 PRO A CA 1
ATOM 2135 C C . PRO A 1 276 ? -18.626 16.254 38.917 1.00 74.31 276 PRO A C 1
ATOM 2137 O O . PRO A 1 276 ? -17.841 16.590 38.028 1.00 74.31 276 PRO A O 1
ATOM 2140 N N . PRO A 1 277 ? -19.056 14.985 39.056 1.00 87.50 277 PRO A N 1
ATOM 2141 C CA . PRO A 1 277 ? -18.445 13.867 38.353 1.00 87.50 277 PRO A CA 1
ATOM 2142 C C . PRO A 1 277 ? -18.709 13.924 36.843 1.00 87.50 277 PRO A C 1
ATOM 2144 O O . PRO A 1 277 ? -19.852 14.019 36.379 1.00 87.50 277 PRO A O 1
ATOM 2147 N N . LEU A 1 278 ? -17.633 13.830 36.069 1.00 90.00 278 LEU A N 1
ATOM 2148 C CA . LEU A 1 278 ? -17.657 13.606 34.627 1.00 90.00 278 LEU A CA 1
ATOM 2149 C C . LEU A 1 278 ? -17.249 12.163 34.343 1.00 90.00 278 LEU A C 1
ATOM 2151 O O . LEU A 1 278 ? -16.333 11.657 34.981 1.00 90.00 278 LEU A O 1
ATOM 2155 N N . LEU A 1 279 ? -17.886 11.513 33.374 1.00 89.75 279 LEU A N 1
ATOM 2156 C CA . LEU A 1 279 ? -17.371 10.276 32.797 1.00 89.75 279 LEU A CA 1
ATOM 2157 C C . LEU A 1 279 ? -16.629 10.629 31.519 1.00 89.75 279 LEU A C 1
ATOM 2159 O O . LEU A 1 279 ? -17.252 11.072 30.557 1.00 89.75 279 LEU A O 1
ATOM 2163 N N . ARG A 1 280 ? -15.319 10.428 31.510 1.00 87.31 280 ARG A N 1
ATOM 2164 C CA . ARG A 1 280 ? -14.510 10.455 30.299 1.00 87.31 280 ARG A CA 1
ATOM 2165 C C . ARG A 1 280 ? -14.390 9.028 29.780 1.00 87.31 280 ARG A C 1
ATOM 2167 O O . ARG A 1 280 ? -14.008 8.138 30.536 1.00 87.31 280 ARG A O 1
ATOM 2174 N N . ALA A 1 281 ? -14.716 8.812 28.511 1.00 84.88 281 ALA A N 1
ATOM 2175 C CA . ALA A 1 281 ? -14.533 7.534 27.844 1.00 84.88 281 ALA A CA 1
ATOM 2176 C C . ALA A 1 281 ? -13.627 7.664 26.627 1.00 84.88 281 ALA A C 1
ATOM 2178 O O . ALA A 1 281 ? -13.706 8.644 25.881 1.00 84.88 281 ALA A O 1
ATOM 2179 N N . VAL A 1 282 ? -12.801 6.642 26.425 1.00 79.62 282 VAL A N 1
ATOM 2180 C CA . VAL A 1 282 ? -11.985 6.460 25.227 1.00 79.62 282 VAL A CA 1
ATOM 2181 C C . VAL A 1 282 ? -12.428 5.177 24.542 1.00 79.62 282 VAL A C 1
ATOM 2183 O O . VAL A 1 282 ? -12.391 4.098 25.137 1.00 79.62 282 VAL A O 1
ATOM 2186 N N . GLY A 1 283 ? -12.876 5.302 23.298 1.00 74.31 283 GLY A N 1
ATOM 2187 C CA . GLY A 1 283 ? -13.561 4.238 22.574 1.00 74.31 283 GLY A CA 1
ATOM 2188 C C . GLY A 1 283 ? -13.511 4.455 21.061 1.00 74.31 283 GLY A C 1
ATOM 2189 O O . GLY A 1 283 ? -13.251 5.567 20.613 1.00 74.31 283 GLY A O 1
ATOM 2190 N N . GLY A 1 284 ? -13.771 3.413 20.273 1.00 74.88 284 GLY A N 1
ATOM 2191 C CA . GLY A 1 284 ? -14.086 3.569 18.857 1.00 74.88 284 GLY A CA 1
ATOM 2192 C C . GLY A 1 284 ? -15.550 3.973 18.705 1.00 74.88 284 GLY A C 1
ATOM 2193 O O . GLY A 1 284 ? -16.337 3.818 19.642 1.00 74.88 284 GLY A O 1
ATOM 2194 N N . ALA A 1 285 ? -15.952 4.442 17.523 1.00 76.94 285 ALA A N 1
ATOM 2195 C CA . ALA A 1 285 ? -17.312 4.944 17.294 1.00 76.94 285 ALA A CA 1
ATOM 2196 C C . ALA A 1 285 ? -18.417 3.948 17.715 1.00 76.94 285 ALA A C 1
ATOM 2198 O O . ALA A 1 285 ? -19.405 4.342 18.336 1.00 76.94 285 ALA A O 1
ATOM 2199 N N . ALA A 1 286 ? -18.239 2.651 17.433 1.00 77.38 286 ALA A N 1
ATOM 2200 C CA . ALA A 1 286 ? -19.207 1.609 17.792 1.00 77.38 286 ALA A CA 1
ATOM 2201 C C . ALA A 1 286 ? -19.292 1.354 19.308 1.00 77.38 286 ALA A C 1
ATOM 2203 O O . ALA A 1 286 ? -20.383 1.176 19.844 1.00 77.38 286 ALA A O 1
ATOM 2204 N N . GLU A 1 287 ? -18.161 1.368 20.010 1.00 81.56 287 GLU A N 1
ATOM 2205 C CA . GLU A 1 287 ? -18.120 1.162 21.462 1.00 81.56 287 GLU A CA 1
ATOM 2206 C C . GLU A 1 287 ? -18.658 2.380 22.203 1.00 81.56 287 GLU A C 1
ATOM 2208 O O . GLU A 1 287 ? -19.381 2.227 23.177 1.00 81.56 287 GLU A O 1
ATOM 2213 N N . LEU A 1 288 ? -18.373 3.592 21.716 1.00 85.25 288 LEU A N 1
ATOM 2214 C CA . LEU A 1 288 ? -18.932 4.820 22.281 1.00 85.25 288 LEU A CA 1
ATOM 2215 C C . LEU A 1 288 ? -20.446 4.876 22.086 1.00 85.25 288 LEU A C 1
ATOM 2217 O O . LEU A 1 288 ? -21.162 5.257 23.007 1.00 85.25 288 LEU A O 1
ATOM 2221 N N . ALA A 1 289 ? -20.950 4.429 20.933 1.00 86.38 289 ALA A N 1
ATOM 2222 C CA . ALA A 1 289 ? -22.385 4.272 20.718 1.00 86.38 289 ALA A CA 1
ATOM 2223 C C . ALA A 1 289 ? -22.993 3.206 21.651 1.00 86.38 289 ALA A C 1
ATOM 2225 O O . ALA A 1 289 ? -24.080 3.407 22.198 1.00 86.38 289 ALA A O 1
ATOM 2226 N N . ALA A 1 290 ? -22.292 2.088 21.881 1.00 87.31 290 ALA A N 1
ATOM 2227 C CA . ALA A 1 290 ? -22.712 1.071 22.845 1.00 87.31 290 ALA A CA 1
ATOM 2228 C C . ALA A 1 290 ? -22.720 1.622 24.281 1.00 87.31 290 ALA A C 1
ATOM 2230 O O . ALA A 1 290 ? -23.690 1.421 25.008 1.00 87.31 290 ALA A O 1
ATOM 2231 N N . LEU A 1 291 ? -21.689 2.376 24.669 1.00 90.50 291 LEU A N 1
ATOM 2232 C CA . LEU A 1 291 ? -21.592 3.055 25.956 1.00 90.50 291 LEU A CA 1
ATOM 2233 C C . LEU A 1 291 ? -22.745 4.042 26.154 1.00 90.50 291 LEU A C 1
ATOM 2235 O O . LEU A 1 291 ? -23.353 4.045 27.221 1.00 90.50 291 LEU A O 1
ATOM 2239 N N . GLU A 1 292 ? -23.078 4.846 25.142 1.00 90.19 292 GLU A N 1
ATOM 2240 C CA . GLU A 1 292 ? -24.219 5.769 25.176 1.00 90.19 292 GLU A CA 1
ATOM 2241 C C . GLU A 1 292 ? -25.543 5.017 25.380 1.00 90.19 292 GLU A C 1
ATOM 2243 O O . GLU A 1 292 ? -26.345 5.387 26.242 1.00 90.19 292 GLU A O 1
ATOM 2248 N N . ALA A 1 293 ? -25.745 3.915 24.653 1.00 88.75 293 ALA A N 1
ATOM 2249 C CA . ALA A 1 293 ? -26.933 3.076 24.789 1.00 88.75 293 ALA A CA 1
ATOM 2250 C C . ALA A 1 293 ? -27.038 2.419 26.179 1.00 88.75 293 ALA A C 1
ATOM 2252 O O . ALA A 1 293 ? -28.127 2.344 26.749 1.00 88.75 293 ALA A O 1
ATOM 2253 N N . MET A 1 294 ? -25.913 1.967 26.739 1.00 88.19 294 MET A N 1
ATOM 2254 C CA . MET A 1 294 ? -25.840 1.331 28.060 1.00 88.19 294 MET A CA 1
ATOM 2255 C C . MET A 1 294 ? -25.943 2.339 29.207 1.00 88.19 294 MET A C 1
ATOM 2257 O O . MET A 1 294 ? -26.503 2.036 30.260 1.00 88.19 294 MET A O 1
ATOM 2261 N N . GLY A 1 295 ? -25.395 3.536 29.009 1.00 83.75 295 GLY A N 1
ATOM 2262 C CA . GLY A 1 295 ? -25.365 4.611 29.988 1.00 83.75 295 GLY A CA 1
ATOM 2263 C C . GLY A 1 295 ? -26.711 5.292 30.193 1.00 83.75 295 GLY A C 1
ATOM 2264 O O . GLY A 1 295 ? -26.962 5.792 31.289 1.00 83.75 295 GLY A O 1
ATOM 2265 N N . GLY A 1 296 ? -27.596 5.262 29.192 1.00 84.69 296 GLY A N 1
ATOM 2266 C CA . GLY A 1 296 ? -28.988 5.694 29.316 1.00 84.69 296 GLY A CA 1
ATOM 2267 C C . GLY A 1 296 ? -29.131 7.048 30.020 1.00 84.69 296 GLY A C 1
ATOM 2268 O O . GLY A 1 296 ? -28.496 8.029 29.647 1.00 84.69 296 GLY A O 1
ATOM 2269 N N . GLU A 1 297 ? -29.945 7.103 31.078 1.00 81.00 297 GLU A N 1
ATOM 2270 C CA . GLU A 1 297 ? -30.177 8.338 31.845 1.00 81.00 297 GLU A CA 1
ATOM 2271 C C . GLU A 1 297 ? -29.000 8.762 32.741 1.00 81.00 297 GLU A C 1
ATOM 2273 O O . GLU A 1 297 ? -28.985 9.894 33.232 1.00 81.00 297 GLU A O 1
ATOM 2278 N N . VAL A 1 298 ? -28.020 7.880 32.973 1.00 84.19 298 VAL A N 1
ATOM 2279 C CA . VAL A 1 298 ? -26.848 8.161 33.819 1.00 84.19 298 VAL A CA 1
ATOM 2280 C C . VAL A 1 298 ? -25.872 9.093 33.102 1.00 84.19 298 VAL A C 1
ATOM 2282 O O . VAL A 1 298 ? -25.296 9.983 33.739 1.00 84.19 298 VAL A O 1
ATOM 2285 N N . LEU A 1 299 ? -25.725 8.932 31.782 1.00 88.12 299 LEU A N 1
ATOM 2286 C CA . LEU A 1 299 ? -24.962 9.845 30.936 1.00 88.12 299 LEU A CA 1
ATOM 2287 C C . LEU A 1 299 ? -25.808 11.086 30.641 1.00 88.12 299 LEU A C 1
ATOM 2289 O O . LEU A 1 299 ? -26.827 11.049 29.958 1.00 88.12 299 LEU A O 1
ATOM 2293 N N . GLY A 1 300 ? -25.398 12.210 31.217 1.00 85.38 300 GLY A N 1
ATOM 2294 C CA . GLY A 1 300 ? -26.004 13.507 30.976 1.00 85.38 300 GLY A CA 1
ATOM 2295 C C . GLY A 1 300 ? -25.489 14.154 29.695 1.00 85.38 300 GLY A C 1
ATOM 2296 O O . GLY A 1 300 ? -25.211 13.504 28.694 1.00 85.38 300 GLY A O 1
ATOM 2297 N N . GLN A 1 301 ? -25.385 15.481 29.710 1.00 86.00 301 GLN A N 1
ATOM 2298 C CA . GLN A 1 301 ? -24.932 16.220 28.537 1.00 86.00 301 GLN A CA 1
ATOM 2299 C C . GLN A 1 301 ? -23.454 15.928 28.248 1.00 86.00 301 GLN A C 1
ATOM 2301 O O . GLN A 1 301 ? -22.624 15.979 29.163 1.00 86.00 301 GLN A O 1
ATOM 2306 N N . GLN A 1 302 ? -23.140 15.678 26.976 1.00 88.06 302 GLN A N 1
ATOM 2307 C CA . GLN A 1 302 ? -21.764 15.603 26.503 1.00 88.06 302 GLN A CA 1
ATOM 2308 C C . GLN A 1 302 ? -21.092 16.978 26.620 1.00 88.06 302 GLN A C 1
ATOM 2310 O O . GLN A 1 302 ? -21.681 18.014 26.299 1.00 88.06 302 GLN A O 1
ATOM 2315 N N . VAL A 1 303 ? -19.863 16.986 27.116 1.00 86.19 303 VAL A N 1
ATOM 2316 C CA . VAL A 1 303 ? -19.028 18.171 27.317 1.00 86.19 303 VAL A CA 1
ATOM 2317 C C . VAL A 1 303 ? -17.921 18.154 26.259 1.00 86.19 303 VAL A C 1
ATOM 2319 O O . VAL A 1 303 ? -17.420 17.069 25.954 1.00 86.19 303 VAL A O 1
ATOM 2322 N N . PRO A 1 304 ? -17.529 19.311 25.691 1.00 74.94 304 PRO A N 1
ATOM 2323 C CA . PRO A 1 304 ? -16.385 19.381 24.789 1.00 74.94 304 PRO A CA 1
ATOM 2324 C C . PRO A 1 304 ? -15.125 18.824 25.452 1.00 74.94 304 PRO A C 1
ATOM 2326 O O . PRO A 1 304 ? -14.883 19.078 26.634 1.00 74.94 304 PRO A O 1
ATOM 2329 N N . SER A 1 305 ? -14.333 18.086 24.682 1.00 60.78 305 SER A N 1
ATOM 2330 C CA . SER A 1 305 ? -12.994 17.653 25.069 1.00 60.78 305 SER A CA 1
ATOM 2331 C C . SER A 1 305 ? -12.128 18.901 25.286 1.00 60.78 305 SER A C 1
ATOM 2333 O O . SER A 1 305 ? -11.996 19.708 24.368 1.00 60.78 305 SER A O 1
ATOM 2335 N N . THR A 1 306 ? -11.628 19.106 26.505 1.00 48.56 306 THR A N 1
ATOM 2336 C CA . THR A 1 306 ? -10.640 20.152 26.833 1.00 48.56 306 THR A CA 1
ATOM 2337 C C . THR A 1 306 ? -9.229 19.651 26.633 1.00 48.56 306 THR A C 1
ATOM 2339 O O . THR A 1 306 ? -9.009 18.481 27.026 1.00 48.56 306 THR A O 1
#

Radius of gyration: 22.65 Å; chains: 1; bounding box: 59×39×63 Å

Organism: NCBI:txid2562239

Secondary structure (DSSP, 8-state):
-HHHHTTSPPTTHHHHHHHHHHHHHHHHHHTT--EEE-HHHHHHHHHTSS--TT----EEEEEGGGHHHHHHHHTTTT--EEEEEE-TTS--EEEEEEEE-TTS-EEEEEEEEEEPSS----SSS--HHHHSS-EEEEETTEEEEE-TTHHHHHHHHH-TTTTTEEEEE-TTSSSSEEEEEEHHHHHHHHHHHT------S-SSHHHHHHHTT----STHHHHHHHHHTT---SSS-HHHHHHHTT-EEEEEEESS---HHHHGGGS-EEEEETTTTEEEEEE-HHHHHHHHHHHTTTEEEEE---

InterPro domains:
  IPR007074 LicD/FKTN/FKRP, nucleotidyltransferase domain [PF04991] (33-67)

Foldseek 3Di:
DVLVLVLFDDQLQQLLQVLVQLLLCVLCVVLVWDKFWFDQQLLCQVQVLAHDRRDRATEMEGAQVCLVSSLVSCALAFNQKDWPAADPPDNWIKIWGWFAFPLLDTDGIHIYTHAYPQGDPDLRDHGPQQAPPWDWTGHAPDITTHGPNSLVSCCSNPNNCSNFKDFRAHPPDPDRTRDIDTPVVVVVVSVVSPRDGHDQPDPDSCVSCVVSRRNNRNCSVVVCCVPQPPHRDDPPPPVVVCSSNQKDKWKFQFPDDDPVVQLVVLVWDWDWDDPVTMIITIDHPSSVVVSCVSCDNRGHDIDDDD

pLDDT: mean 83.39, std 15.59, range [32.62, 98.62]

Sequence (306 aa):
MESLRGALPAPQLQPRLLAMLQWLDHRLTGAQVTYWVTGGTLLGALRHRGFVPHDDDLDLELLAEDLPKAQEALGAVGASWRGLGCWTGTEVAMGRFFFWGGDGRFSESVDVFLRERPLAALPEFPSEEEVFPLARAAFHQLSVPVPCGARRFLARCYGDSWAEEAVVWSHSSRSRRLLRLPLAEYLAAAGAAGYEAPTLPAEDAERSLSAVGLDCCGDLRARLWETLGWASPWPLEQEDAMEMLGLEVRTWRLRGAPNLAVLEASGCHLEVLGDPPLLRAVGGAAELAALEAMGGEVLGQQVPST